Protein AF-A0A8S9PJT5-F1 (afdb_monomer)

Sequence (237 aa):
MASRRSYPRDSDRVRTRTGSINAEHIPTGDVSEALTEVLREETRLPRASAQEVKDLEGEKSAARVKSSSPTAAVVKPFHWQFSHSKDCPITEDPDSVAHLVRHFKPAGCPLPSLRNMTECEAYVKMAVAHAKAMEANNEFAATLEKHLQDVLRSDELYEIKKVVRELKLGLKMAQDRERANAAQLATAEKLGNQAALLEARLRVVSNERKSALEQVSVLEAKVECGNRNSHCRFPFK

Secondary structure (DSSP, 8-state):
-----------------------------SHHHHHHHHHHHTT-PPPPP---------------------------S-------SSSS-GGG-HHHHHHHHTTSPPTTPPPPPGGG-TTHHHHHHHHHHHHHHHHHHHHHHHHHHHHHHHHT-HHHHHHHHHHHHHHHHHHHHHHHHHHHHHHHHHHHHHHHHHHHHHHHHHHHHHHHHHHHHHHHHHHHHHHHHHHHHHTT-----

pLDDT: mean 72.52, std 24.64, range [27.81, 98.69]

Radius of gyration: 53.68 Å; Cα contacts (8 Å, |Δi|>4): 14; chains: 1; bounding box: 95×56×178 Å

Organism: Brassica cretica (NCBI:txid69181)

InterPro domains:
  IPR012436 Protein of unknown function DUF1633 [PF07794] (67-215)

Foldseek 3Di:
DDDDDDDDDDDDDDDDDDDDDDDDDPPPDDPVVVVVVVVVVVPDDDDDDDDDDDDDDDDDDDDPDPDDDDDDDDPDVDDDDQDDPDPDPQVPDVVSVVSVVVPDDDPPPDDPPLVPDPCSVVVVVVVVVVVVVVVVVVVVVVVVVVVVCVVPPVVVVVVVVVVVVVVVVVVVVVVVVVVVVVVVVVVVVVVVVVVVVVVVVVVVVVVVVVVVVVVVVVVVVVVVVVVVVVVPPDDDD

Mean predicted aligned error: 21.37 Å

Structure (mmCIF, N/CA/C/O backbone):
data_AF-A0A8S9PJT5-F1
#
_entry.id   AF-A0A8S9PJT5-F1
#
loop_
_atom_site.group_PDB
_atom_site.id
_atom_site.type_symbol
_atom_site.label_atom_id
_atom_site.label_alt_id
_atom_site.label_comp_id
_atom_site.label_asym_id
_atom_site.label_entity_id
_atom_site.label_seq_id
_atom_site.pdbx_PDB_ins_code
_atom_site.Cartn_x
_atom_site.Cartn_y
_atom_site.Cartn_z
_atom_site.occupancy
_atom_site.B_iso_or_equiv
_atom_site.auth_seq_id
_atom_site.auth_comp_id
_atom_site.auth_asym_id
_atom_site.auth_atom_id
_atom_site.pdbx_PDB_model_num
ATOM 1 N N . MET A 1 1 ? 59.996 -21.894 20.496 1.00 39.72 1 MET A N 1
ATOM 2 C CA . MET A 1 1 ? 60.083 -22.442 19.122 1.00 39.72 1 MET A CA 1
ATOM 3 C C . MET A 1 1 ? 58.694 -22.310 18.502 1.00 39.72 1 MET A C 1
ATOM 5 O O . MET A 1 1 ? 57.788 -22.969 18.972 1.00 39.72 1 MET A O 1
ATOM 9 N N . ALA A 1 2 ? 58.378 -21.204 17.827 1.00 35.88 2 ALA A N 1
ATOM 10 C CA . ALA A 1 2 ? 58.649 -20.885 16.416 1.00 35.88 2 ALA A CA 1
ATOM 11 C C . ALA A 1 2 ? 57.778 -21.688 15.428 1.00 35.88 2 ALA A C 1
ATOM 13 O O . ALA A 1 2 ? 58.048 -22.860 15.216 1.00 35.88 2 ALA A O 1
ATOM 14 N N . SER A 1 3 ? 56.784 -21.021 14.820 1.00 41.88 3 SER A N 1
ATOM 15 C CA . SER A 1 3 ? 56.361 -21.152 13.405 1.00 41.88 3 SER A CA 1
ATOM 16 C C . SER A 1 3 ? 55.168 -20.200 13.168 1.00 41.88 3 SER A C 1
ATOM 18 O O . SER A 1 3 ? 54.043 -20.510 13.534 1.00 41.88 3 SER A O 1
ATOM 20 N N . ARG A 1 4 ? 55.358 -18.898 12.907 1.00 46.78 4 ARG A N 1
ATOM 21 C CA . ARG A 1 4 ? 55.620 -18.238 11.607 1.00 46.78 4 ARG A CA 1
ATOM 22 C C . ARG A 1 4 ? 54.789 -18.770 10.428 1.00 46.78 4 ARG A C 1
ATOM 24 O O . ARG A 1 4 ? 55.186 -19.712 9.756 1.00 46.78 4 ARG A O 1
ATOM 31 N N . ARG A 1 5 ? 53.738 -18.022 10.073 1.00 44.59 5 ARG A N 1
ATOM 32 C CA . ARG A 1 5 ? 53.312 -17.845 8.677 1.00 44.59 5 ARG A CA 1
ATOM 33 C C . ARG A 1 5 ? 53.003 -16.367 8.411 1.00 44.59 5 ARG A C 1
ATOM 35 O O . ARG A 1 5 ? 51.956 -15.853 8.775 1.00 44.59 5 ARG A O 1
ATOM 42 N N . SER A 1 6 ? 53.995 -15.695 7.842 1.00 43.88 6 SER A N 1
ATOM 43 C CA . SER A 1 6 ? 53.918 -14.468 7.037 1.00 43.88 6 SER A CA 1
ATOM 44 C C . SER A 1 6 ? 53.411 -14.844 5.627 1.00 43.88 6 SER A C 1
ATOM 46 O O . SER A 1 6 ? 53.578 -15.997 5.233 1.00 43.88 6 SER A O 1
ATOM 48 N N . TYR A 1 7 ? 52.678 -14.021 4.867 1.00 38.09 7 TYR A N 1
ATOM 49 C CA . TYR A 1 7 ? 53.017 -12.770 4.144 1.00 38.09 7 TYR A CA 1
ATOM 50 C C . TYR A 1 7 ? 51.740 -12.283 3.384 1.00 38.09 7 TYR A C 1
ATOM 52 O O . TYR A 1 7 ? 50.798 -13.076 3.325 1.00 38.09 7 TYR A O 1
ATOM 60 N N . PRO A 1 8 ? 51.687 -11.127 2.670 1.00 44.38 8 PRO A N 1
ATOM 61 C CA . PRO A 1 8 ? 52.520 -9.911 2.695 1.00 44.38 8 PRO A CA 1
ATOM 62 C C . PRO A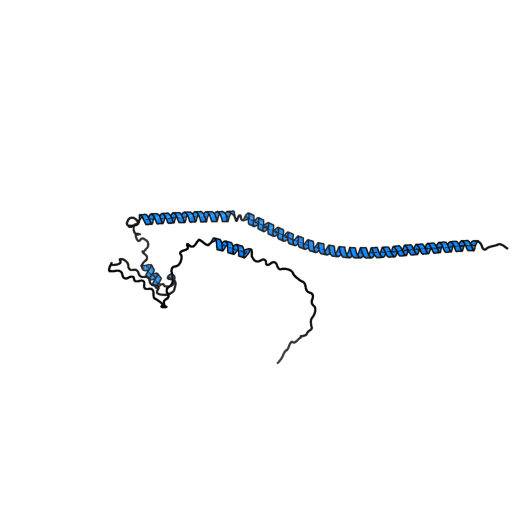 1 8 ? 51.714 -8.585 2.845 1.00 44.38 8 PRO A C 1
ATOM 64 O O . PRO A 1 8 ? 50.527 -8.503 2.539 1.00 44.38 8 PRO A O 1
ATOM 67 N N . ARG A 1 9 ? 52.412 -7.517 3.262 1.00 49.81 9 ARG A N 1
ATOM 68 C CA . ARG A 1 9 ? 52.082 -6.103 2.982 1.00 49.81 9 ARG A CA 1
ATOM 69 C C . ARG A 1 9 ? 52.775 -5.678 1.680 1.00 49.81 9 ARG A C 1
ATOM 71 O O . ARG A 1 9 ? 53.893 -6.131 1.461 1.00 49.81 9 ARG A O 1
ATOM 78 N N . ASP A 1 10 ? 52.148 -4.817 0.877 1.00 35.97 10 ASP A N 1
ATOM 79 C CA . ASP A 1 10 ? 52.457 -3.370 0.716 1.00 35.97 10 ASP A CA 1
ATOM 80 C C . ASP A 1 10 ? 51.847 -2.830 -0.598 1.00 35.97 10 ASP A C 1
ATOM 82 O O . ASP A 1 10 ? 51.908 -3.490 -1.628 1.00 35.97 10 ASP A O 1
ATOM 86 N N . SER A 1 11 ? 51.035 -1.769 -0.514 1.00 41.16 11 SER A N 1
ATOM 87 C CA . SER A 1 11 ? 51.338 -0.392 -0.973 1.00 41.16 11 SER A CA 1
ATOM 88 C C . SER A 1 11 ? 51.339 -0.216 -2.498 1.00 41.16 11 SER A C 1
ATOM 90 O O . SER A 1 11 ? 52.163 -0.787 -3.193 1.00 41.16 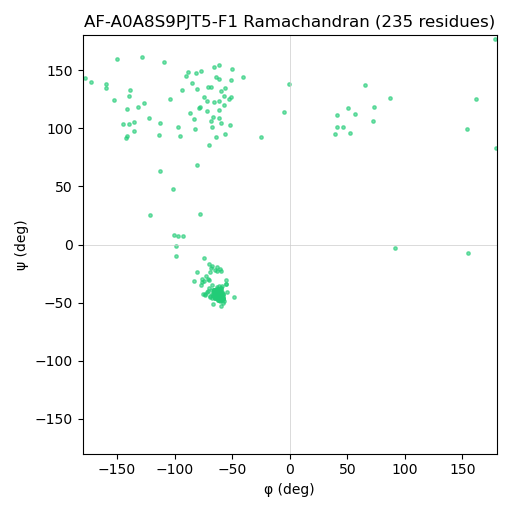11 SER A O 1
ATOM 92 N N . ASP A 1 12 ? 50.459 0.627 -3.055 1.00 34.09 12 ASP A N 1
ATOM 93 C CA . ASP A 1 12 ? 50.666 2.078 -3.058 1.00 34.09 12 ASP A CA 1
ATOM 94 C C . ASP A 1 12 ? 49.514 2.896 -3.692 1.00 34.09 12 ASP A C 1
ATOM 96 O O . ASP A 1 12 ? 48.896 2.522 -4.683 1.00 34.09 12 ASP A O 1
ATOM 100 N N . ARG A 1 13 ? 49.285 4.053 -3.060 1.00 40.09 13 ARG A N 1
ATOM 101 C CA . ARG A 1 13 ? 48.968 5.403 -3.577 1.00 40.09 13 ARG A CA 1
ATOM 102 C C . ARG A 1 13 ? 47.989 5.668 -4.752 1.00 40.09 13 ARG A C 1
ATOM 104 O O . ARG A 1 13 ? 48.346 5.603 -5.915 1.00 40.09 13 ARG A O 1
ATOM 111 N N . VAL A 1 14 ? 46.861 6.285 -4.360 1.00 35.53 14 VAL A N 1
ATOM 112 C CA . VAL A 1 14 ? 46.429 7.692 -4.627 1.00 35.53 14 VAL A CA 1
ATOM 113 C C . VAL A 1 14 ? 46.116 8.177 -6.067 1.00 35.53 14 VAL A C 1
ATOM 115 O O . VAL A 1 14 ? 46.942 8.103 -6.966 1.00 35.53 14 VAL A O 1
ATOM 118 N N . ARG A 1 15 ? 44.994 8.941 -6.128 1.00 37.56 15 ARG A N 1
ATOM 119 C CA . ARG A 1 15 ? 44.556 10.008 -7.080 1.00 37.56 15 ARG A CA 1
ATOM 120 C C . ARG A 1 15 ? 43.803 9.528 -8.334 1.00 37.56 15 ARG A C 1
ATOM 122 O O . ARG A 1 15 ? 44.316 8.723 -9.081 1.00 37.56 15 ARG A O 1
ATOM 129 N N . THR A 1 16 ? 42.601 10.006 -8.682 1.00 31.52 16 THR A N 1
ATOM 130 C CA . THR A 1 16 ? 42.012 11.368 -8.670 1.00 31.52 16 THR A CA 1
ATOM 131 C C . THR A 1 16 ? 40.468 11.268 -8.693 1.00 31.52 16 THR A C 1
ATOM 133 O O . THR A 1 16 ? 39.916 10.376 -9.316 1.00 31.52 16 THR A O 1
ATOM 136 N N . ARG A 1 17 ? 39.735 12.030 -7.868 1.00 46.31 17 ARG A N 1
ATOM 137 C CA . ARG A 1 17 ? 38.991 13.267 -8.213 1.00 46.31 17 ARG A CA 1
ATOM 138 C C . ARG A 1 17 ? 38.138 13.175 -9.491 1.00 46.31 17 ARG A C 1
ATOM 140 O O . ARG A 1 17 ? 38.645 13.437 -10.570 1.00 46.31 17 ARG A O 1
ATOM 147 N N . THR A 1 18 ? 36.827 12.984 -9.346 1.00 32.50 18 THR A N 1
ATOM 148 C CA . THR A 1 18 ? 35.801 13.612 -10.202 1.00 32.50 18 THR A CA 1
ATOM 149 C C . THR A 1 18 ? 34.520 13.735 -9.379 1.00 32.50 18 THR A C 1
ATOM 151 O O . THR A 1 18 ? 34.086 12.766 -8.764 1.00 32.50 18 THR A O 1
ATOM 154 N N . GLY A 1 19 ? 34.000 14.957 -9.270 1.00 43.62 19 GLY A N 1
ATOM 155 C CA . GLY A 1 19 ? 32.814 15.273 -8.483 1.00 43.62 19 GLY A CA 1
ATOM 156 C C . GLY A 1 19 ? 31.522 15.126 -9.285 1.00 43.62 19 GLY A C 1
ATOM 157 O O . GLY A 1 19 ? 31.494 15.405 -10.479 1.00 43.62 19 GLY A O 1
ATOM 158 N N . SER A 1 20 ? 30.458 14.756 -8.582 1.00 37.25 20 SER A N 1
ATOM 159 C CA . SER A 1 20 ? 29.053 14.962 -8.955 1.00 37.25 20 SER A CA 1
ATOM 160 C C . SER A 1 20 ? 28.330 15.310 -7.648 1.00 37.25 20 SER A C 1
ATOM 162 O O . SER A 1 20 ? 28.225 14.468 -6.763 1.00 37.25 20 SER A O 1
ATOM 164 N N . ILE A 1 21 ? 28.171 16.585 -7.297 1.00 37.94 21 ILE A N 1
ATOM 165 C CA . ILE A 1 21 ? 27.022 17.442 -7.627 1.00 37.94 21 ILE A CA 1
ATOM 166 C C . ILE A 1 21 ? 25.684 16.682 -7.545 1.00 37.94 21 ILE A C 1
ATOM 168 O O . ILE A 1 21 ? 25.273 16.025 -8.493 1.00 37.94 21 ILE A O 1
ATOM 172 N N . ASN A 1 22 ? 25.067 16.819 -6.369 1.00 38.78 22 ASN A N 1
ATOM 173 C CA . ASN A 1 22 ? 23.636 16.906 -6.068 1.00 38.78 22 ASN A CA 1
ATOM 174 C C . ASN A 1 22 ? 22.705 15.818 -6.631 1.00 38.78 22 ASN A C 1
ATOM 176 O O . ASN A 1 22 ? 22.136 15.961 -7.708 1.00 38.78 22 ASN A O 1
ATOM 180 N N . ALA A 1 23 ? 22.429 14.809 -5.805 1.00 35.44 23 ALA A N 1
ATOM 181 C CA . ALA A 1 23 ? 21.111 14.188 -5.762 1.00 35.44 23 ALA A CA 1
ATOM 182 C C . ALA A 1 23 ? 20.508 14.536 -4.398 1.00 35.44 23 ALA A C 1
ATOM 184 O O . ALA A 1 23 ? 20.949 14.037 -3.363 1.00 35.44 23 ALA A O 1
ATOM 185 N N . GLU A 1 24 ? 19.569 15.476 -4.401 1.00 38.84 24 GLU A N 1
ATOM 186 C CA . GLU A 1 24 ? 18.798 15.852 -3.224 1.00 38.84 24 GLU A CA 1
ATOM 187 C C . GLU A 1 24 ? 18.011 14.625 -2.753 1.00 38.84 24 GLU A C 1
ATOM 189 O O . GLU A 1 24 ? 17.088 14.150 -3.414 1.00 38.84 24 GLU A O 1
ATOM 194 N N . HIS A 1 25 ? 18.421 14.066 -1.618 1.00 38.69 25 HIS A N 1
ATOM 195 C CA . HIS A 1 25 ? 17.617 13.100 -0.893 1.00 38.69 25 HIS A CA 1
ATOM 196 C C . HIS A 1 25 ? 16.406 13.845 -0.333 1.00 38.69 25 HIS A C 1
ATOM 198 O O . HIS A 1 25 ? 16.546 14.604 0.622 1.00 38.69 25 HIS A O 1
ATOM 204 N N . ILE A 1 26 ? 15.227 13.632 -0.920 1.00 41.94 26 ILE A N 1
ATOM 205 C CA . ILE A 1 26 ? 13.959 14.036 -0.306 1.00 41.94 26 ILE A CA 1
ATOM 206 C C . ILE A 1 26 ? 13.850 13.262 1.017 1.00 41.94 26 ILE A C 1
ATOM 208 O O . ILE A 1 26 ? 13.776 12.026 0.981 1.00 41.94 26 ILE A O 1
ATOM 212 N N . PRO A 1 27 ? 13.856 13.932 2.183 1.00 44.97 27 PRO A N 1
ATOM 213 C CA . PRO A 1 27 ? 13.627 13.263 3.449 1.00 44.97 27 PRO A CA 1
ATOM 214 C C . PRO A 1 27 ? 12.183 12.773 3.434 1.00 44.97 27 PRO A C 1
ATOM 216 O O . PRO A 1 27 ? 11.235 13.550 3.456 1.00 44.97 27 PRO A O 1
ATOM 219 N N . THR A 1 28 ? 12.009 11.459 3.340 1.00 47.34 28 THR A N 1
ATOM 220 C CA . THR A 1 28 ? 10.714 10.814 3.559 1.00 47.34 28 THR A CA 1
ATOM 221 C C . THR A 1 28 ? 10.523 10.683 5.069 1.00 47.34 28 THR A C 1
ATOM 223 O O . THR A 1 28 ? 10.632 9.600 5.633 1.00 47.34 28 THR A O 1
ATOM 226 N N . GLY A 1 29 ? 10.340 11.815 5.736 1.00 53.88 29 GLY A N 1
ATOM 227 C CA . GLY A 1 29 ? 9.996 11.924 7.146 1.00 53.88 29 GLY A CA 1
ATOM 228 C C . GLY A 1 29 ? 9.020 13.080 7.252 1.00 53.88 29 GLY A C 1
ATOM 229 O O . GLY A 1 29 ? 9.361 14.154 6.783 1.00 53.88 29 GLY A O 1
ATOM 230 N N . ASP A 1 30 ? 7.791 12.781 7.684 1.00 52.28 30 ASP A N 1
ATOM 231 C CA . ASP A 1 30 ? 6.847 13.712 8.346 1.00 52.28 30 ASP A CA 1
ATOM 232 C C . ASP A 1 30 ? 5.377 13.319 8.174 1.00 52.28 30 ASP A C 1
ATOM 234 O O . ASP A 1 30 ? 4.510 13.875 8.838 1.00 52.28 30 ASP A O 1
ATOM 238 N N . VAL A 1 31 ? 5.039 12.309 7.366 1.00 49.59 31 VAL A N 1
ATOM 239 C CA . VAL A 1 31 ? 3.626 11.884 7.283 1.00 49.59 31 VAL A CA 1
ATOM 240 C C . VAL A 1 31 ? 3.223 11.052 8.508 1.00 49.59 31 VAL A C 1
ATOM 242 O O . VAL A 1 31 ? 2.103 11.162 8.998 1.00 49.59 31 VAL A O 1
ATOM 245 N N . SER A 1 32 ? 4.138 10.245 9.053 1.00 57.62 32 SER A N 1
ATOM 246 C CA . SER A 1 32 ? 3.866 9.436 10.248 1.00 57.62 32 SER A CA 1
ATOM 247 C C . SER A 1 32 ? 3.882 10.246 11.542 1.00 57.62 32 SER A C 1
ATOM 249 O O . SER A 1 32 ? 3.150 9.916 12.472 1.00 57.62 32 SER A O 1
ATOM 251 N N . GLU A 1 33 ? 4.704 11.295 11.618 1.00 53.28 33 GLU A N 1
ATOM 252 C CA . GLU A 1 33 ? 4.791 12.150 12.805 1.00 53.28 33 GLU A CA 1
ATOM 253 C C . GLU A 1 33 ? 3.561 13.056 12.909 1.00 53.28 33 GLU A C 1
ATOM 255 O O . GLU A 1 33 ? 2.911 13.062 13.953 1.00 53.28 33 GLU A O 1
ATOM 260 N N . ALA A 1 34 ? 3.127 13.650 11.790 1.00 52.00 34 ALA A N 1
ATOM 261 C CA . ALA A 1 34 ? 1.902 14.447 11.726 1.00 52.00 34 ALA A CA 1
ATOM 262 C C . ALA A 1 34 ? 0.646 13.652 12.131 1.00 52.00 34 ALA A C 1
ATOM 264 O O . ALA A 1 34 ? -0.196 14.149 12.875 1.00 52.00 34 ALA A O 1
ATOM 265 N N . LEU A 1 35 ? 0.523 12.386 11.711 1.00 49.22 35 LEU A N 1
ATOM 266 C CA . LEU A 1 35 ? -0.605 11.533 12.116 1.00 49.22 35 LEU A CA 1
ATOM 267 C C . LEU A 1 35 ? -0.547 11.137 13.600 1.00 49.22 35 LEU A C 1
ATOM 269 O O . LEU A 1 35 ? -1.584 10.965 14.239 1.00 49.22 35 LEU A O 1
ATOM 273 N N . THR A 1 36 ? 0.657 11.021 14.161 1.00 61.75 36 THR A N 1
ATOM 274 C CA . THR A 1 36 ? 0.854 10.703 15.583 1.00 61.75 36 THR A CA 1
ATOM 275 C C . THR A 1 36 ? 0.577 11.919 16.474 1.00 61.75 36 THR A C 1
ATOM 277 O O . THR A 1 36 ? 0.143 11.767 17.617 1.00 61.75 36 THR A O 1
ATOM 280 N N . GLU A 1 37 ? 0.800 13.125 15.957 1.00 57.50 37 GLU A N 1
ATOM 281 C CA . GLU A 1 37 ? 0.509 14.383 16.643 1.00 57.50 37 GLU A CA 1
ATOM 282 C C . GLU A 1 37 ? -0.997 14.691 16.648 1.00 57.50 37 GLU A C 1
ATOM 284 O O . GLU A 1 37 ? -1.552 14.991 17.704 1.00 57.50 37 GLU A O 1
ATOM 289 N N . VAL A 1 38 ? -1.698 14.472 15.526 1.00 54.09 38 VAL A N 1
ATOM 290 C CA . VAL A 1 38 ? -3.161 14.661 15.422 1.00 54.09 38 VAL A CA 1
ATOM 291 C C . VAL A 1 38 ? -3.930 13.768 16.406 1.00 54.09 38 VAL A C 1
ATOM 293 O O . VAL A 1 38 ? -4.827 14.246 17.098 1.00 54.09 38 VAL A O 1
ATOM 296 N N . LEU A 1 39 ? -3.534 12.499 16.553 1.00 50.59 39 LEU A N 1
ATOM 297 C CA . LEU A 1 39 ? -4.175 11.562 17.491 1.00 50.59 39 LEU A CA 1
ATOM 298 C C . LEU A 1 39 ? -3.913 11.901 18.971 1.00 50.59 39 LEU A C 1
ATOM 300 O O . LEU A 1 39 ? -4.687 11.517 19.852 1.00 50.59 39 LEU A O 1
ATOM 304 N N . ARG A 1 40 ? -2.824 12.621 19.267 1.00 56.03 40 ARG A N 1
ATOM 305 C CA . ARG A 1 40 ? -2.484 13.065 20.628 1.00 56.03 40 ARG A CA 1
ATOM 306 C C . ARG A 1 40 ? -3.222 14.350 21.008 1.00 56.03 40 ARG A C 1
ATOM 308 O O . ARG A 1 40 ? -3.547 14.538 22.180 1.00 56.03 40 ARG A O 1
ATOM 315 N N . GLU A 1 41 ? -3.497 15.210 20.033 1.00 44.62 41 GLU A N 1
ATOM 316 C CA . GLU A 1 41 ? -4.215 16.467 20.252 1.00 44.62 41 GLU A CA 1
ATOM 317 C C . GLU A 1 41 ? -5.721 16.226 20.480 1.00 44.62 41 GLU A C 1
ATOM 319 O O . GLU A 1 41 ? -6.339 16.896 21.307 1.00 44.62 41 GLU A O 1
ATOM 324 N N . GLU A 1 42 ? -6.294 15.188 19.859 1.00 41.81 42 GLU A N 1
ATOM 325 C CA . GLU A 1 42 ? -7.713 14.811 19.990 1.00 41.81 42 GLU A CA 1
ATOM 326 C C . GLU A 1 42 ? -8.085 14.242 21.380 1.00 41.81 42 GLU A C 1
ATOM 328 O O . GLU A 1 42 ? -9.252 14.228 21.768 1.00 41.81 42 GLU A O 1
ATOM 333 N N . THR A 1 43 ? -7.102 13.829 22.192 1.00 42.31 43 THR A N 1
ATOM 334 C CA . THR A 1 43 ? -7.323 13.282 23.549 1.00 42.31 43 THR A CA 1
ATOM 335 C C . THR A 1 43 ? -7.258 14.323 24.677 1.00 42.31 43 THR A C 1
ATOM 337 O O . THR A 1 43 ? -7.330 13.969 25.858 1.00 42.31 43 THR A O 1
ATOM 340 N N . ARG A 1 44 ? -7.164 15.622 24.366 1.00 40.06 44 ARG A N 1
ATOM 341 C CA . ARG A 1 44 ? -7.115 16.689 25.379 1.00 40.06 44 ARG A CA 1
ATOM 342 C C . ARG A 1 44 ? -8.495 17.291 25.659 1.00 40.06 44 ARG A C 1
ATOM 344 O O . ARG A 1 44 ? -8.919 18.252 25.029 1.00 40.06 44 ARG A O 1
ATOM 351 N N . LEU A 1 45 ? -9.172 16.760 26.680 1.00 36.78 45 LEU A N 1
ATOM 352 C CA . LEU A 1 45 ? -10.332 17.410 27.310 1.00 36.78 45 LEU A CA 1
ATOM 353 C C . LEU A 1 45 ? -9.940 18.774 27.930 1.00 36.78 45 LEU A C 1
ATOM 355 O O . LEU A 1 45 ? -8.855 18.888 28.513 1.00 36.78 45 LEU A O 1
ATOM 359 N N . PRO A 1 46 ? -10.805 19.808 27.864 1.00 38.03 46 PRO A N 1
ATOM 360 C CA . PRO A 1 46 ? -10.465 21.154 28.310 1.00 38.03 46 PRO A CA 1
ATOM 361 C C . PRO A 1 46 ? -10.382 21.242 29.839 1.00 38.03 46 PRO A C 1
ATOM 363 O O . PRO A 1 46 ? -11.336 20.964 30.567 1.00 38.03 46 PRO A O 1
ATOM 366 N N . ARG A 1 47 ? -9.219 21.679 30.326 1.00 33.62 47 ARG A N 1
ATOM 367 C CA . ARG A 1 47 ? -8.973 22.007 31.732 1.00 33.62 47 ARG A CA 1
ATOM 368 C C . ARG A 1 47 ? -9.549 23.392 32.022 1.00 33.62 47 ARG A C 1
ATOM 370 O O . ARG A 1 47 ? -9.108 24.378 31.438 1.00 33.62 47 ARG A O 1
ATOM 377 N N . ALA A 1 48 ? -10.524 23.457 32.926 1.00 28.56 48 ALA A N 1
ATOM 378 C CA . ALA A 1 48 ? -11.036 24.713 33.458 1.00 28.56 48 ALA A CA 1
ATOM 379 C C . ALA A 1 48 ? -9.896 25.526 34.097 1.00 28.56 48 ALA A C 1
ATOM 381 O O . ALA A 1 48 ? -9.135 25.018 34.923 1.00 28.56 48 ALA A O 1
ATOM 382 N N . SER A 1 49 ? -9.792 26.783 33.671 1.00 33.84 49 SER A N 1
ATOM 383 C CA . SER A 1 49 ? -8.892 27.801 34.203 1.00 33.84 49 SER A CA 1
ATOM 384 C C . SER A 1 49 ? -9.408 28.299 35.555 1.00 33.84 49 SER A C 1
ATOM 386 O O . SER A 1 49 ? -10.557 28.726 35.659 1.00 33.84 49 SER A O 1
ATOM 388 N N . ALA A 1 50 ? -8.558 28.264 36.580 1.00 29.30 50 ALA A N 1
ATOM 389 C CA . ALA A 1 50 ? -8.719 29.050 37.795 1.00 29.30 50 ALA A CA 1
ATOM 390 C C . ALA A 1 50 ? -7.372 29.714 38.091 1.00 29.30 50 ALA A C 1
ATOM 392 O O . ALA A 1 50 ? -6.351 29.043 38.237 1.00 29.30 50 ALA A O 1
ATOM 393 N N . GLN A 1 51 ? -7.395 31.042 38.083 1.00 30.22 51 GLN A N 1
ATOM 394 C CA . GLN A 1 51 ? -6.238 31.915 38.186 1.00 30.22 51 GLN A CA 1
ATOM 395 C C . GLN A 1 51 ? -5.779 32.092 39.641 1.00 30.22 51 GLN A C 1
ATOM 397 O O . GLN A 1 51 ? -6.579 32.068 40.575 1.00 30.22 51 GLN A O 1
ATOM 402 N N . GLU A 1 52 ? -4.465 32.264 39.765 1.00 29.23 52 GLU A N 1
ATOM 403 C CA . GLU A 1 52 ? -3.617 32.454 40.944 1.00 29.23 52 GLU A CA 1
ATOM 404 C C . GLU A 1 52 ? -4.147 33.359 42.064 1.00 29.23 52 GLU A C 1
ATOM 406 O O . GLU A 1 52 ? -4.619 34.466 41.807 1.00 29.23 52 GLU A O 1
ATOM 411 N N . VAL A 1 53 ? -3.825 32.980 43.311 1.00 27.81 53 VAL A N 1
ATOM 412 C CA . VAL A 1 53 ? -3.340 33.923 44.335 1.00 27.81 53 VAL A CA 1
ATOM 413 C C . VAL A 1 53 ? -2.209 33.275 45.158 1.00 27.81 53 VAL A C 1
ATOM 415 O O . VAL A 1 53 ? -2.461 32.439 46.016 1.00 27.81 53 VAL A O 1
ATOM 418 N N . LYS A 1 54 ? -0.982 33.714 44.845 1.00 33.41 54 LYS A N 1
ATOM 419 C CA . LYS A 1 54 ? 0.173 34.079 45.698 1.00 33.41 54 LYS A CA 1
ATOM 420 C C . LYS A 1 54 ? 0.691 33.139 46.806 1.00 33.41 54 LYS A C 1
A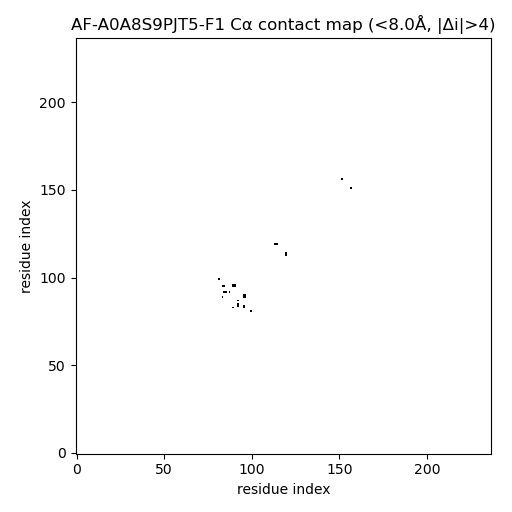TOM 422 O O . LYS A 1 54 ? 0.044 32.918 47.822 1.00 33.41 54 LYS A O 1
ATOM 427 N N . ASP A 1 55 ? 1.948 32.746 46.579 1.00 35.97 55 ASP A N 1
ATOM 428 C CA . ASP A 1 55 ? 3.091 32.441 47.457 1.00 35.97 55 ASP A CA 1
ATOM 429 C C . ASP A 1 55 ? 2.932 32.579 48.977 1.00 35.97 55 ASP A C 1
ATOM 431 O O . ASP A 1 55 ? 2.472 33.611 49.458 1.00 35.97 55 ASP A O 1
ATOM 435 N N . LEU A 1 56 ? 3.491 31.608 49.716 1.00 38.66 56 LEU A N 1
ATOM 436 C CA . LEU A 1 56 ? 4.456 31.854 50.798 1.00 38.66 56 LEU A CA 1
ATOM 437 C C . LEU A 1 56 ? 5.283 30.585 51.113 1.00 38.66 56 LEU A C 1
ATOM 439 O O . LEU A 1 56 ? 4.796 29.458 51.127 1.00 38.66 56 LEU A O 1
ATOM 443 N N . GLU A 1 57 ? 6.565 30.848 51.320 1.00 31.67 57 GLU A N 1
ATOM 444 C CA . GLU A 1 57 ? 7.736 30.010 51.582 1.00 31.67 57 GLU A CA 1
ATOM 445 C C . GLU A 1 57 ? 7.693 29.266 52.942 1.00 31.67 57 GLU A C 1
ATOM 447 O O . GLU A 1 57 ? 7.104 29.775 53.894 1.00 31.67 57 GLU A O 1
ATOM 452 N N . GLY A 1 58 ? 8.361 28.101 53.075 1.00 29.80 58 GLY A N 1
ATOM 453 C CA . GLY A 1 58 ? 8.684 27.531 54.400 1.00 29.80 58 GLY A CA 1
ATOM 454 C C . GLY A 1 58 ? 8.879 26.006 54.510 1.00 29.80 58 GLY A C 1
ATOM 455 O O . GLY A 1 58 ? 7.925 25.256 54.652 1.00 29.80 58 GLY A O 1
ATOM 456 N N . GLU A 1 59 ? 10.147 25.583 54.519 1.00 31.91 59 GLU A N 1
ATOM 457 C CA . GLU A 1 59 ? 10.745 24.485 55.311 1.00 31.91 59 GLU A CA 1
ATOM 458 C C . GLU A 1 59 ? 10.226 23.019 55.278 1.00 31.91 59 GLU A C 1
ATOM 460 O O . GLU A 1 59 ? 9.233 22.604 55.866 1.00 31.91 59 GLU A O 1
ATOM 465 N N . LYS A 1 60 ? 11.102 22.183 54.704 1.00 41.25 60 LYS A N 1
ATOM 466 C CA . LYS A 1 60 ? 11.560 20.839 55.115 1.00 41.25 60 LYS A CA 1
ATOM 467 C C . LYS A 1 60 ? 11.062 20.301 56.480 1.00 41.25 60 LYS A C 1
ATOM 469 O O . LYS A 1 60 ? 11.570 20.689 57.523 1.00 41.25 60 LYS A O 1
ATOM 474 N N . SER A 1 61 ? 10.256 19.235 56.4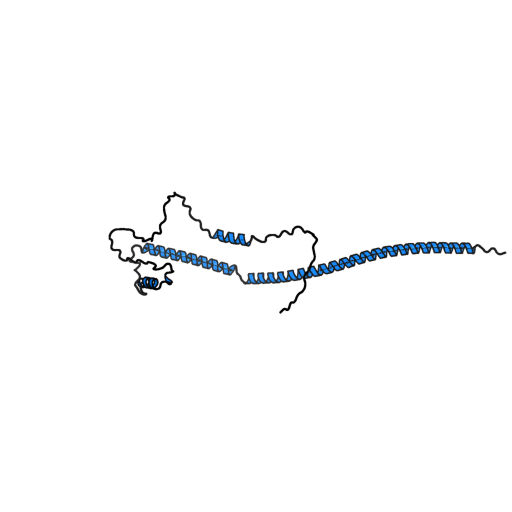68 1.00 34.66 61 SER A N 1
ATOM 475 C CA . SER A 1 61 ? 10.471 18.035 57.308 1.00 34.66 61 SER A CA 1
ATOM 476 C C . SER A 1 61 ? 9.499 16.903 56.945 1.00 34.66 61 SER A C 1
ATOM 478 O O . SER A 1 61 ? 8.330 17.123 56.645 1.00 34.66 61 SER A O 1
ATOM 480 N N . ALA A 1 62 ? 10.010 15.669 56.945 1.00 44.94 62 ALA A N 1
ATOM 481 C CA . ALA A 1 62 ? 9.250 14.448 56.708 1.00 44.94 62 ALA A CA 1
ATOM 482 C C . ALA A 1 62 ? 8.213 14.238 57.825 1.00 44.94 62 ALA A C 1
ATOM 484 O O . ALA A 1 62 ? 8.498 13.649 58.868 1.00 44.94 62 ALA A O 1
ATOM 485 N N . ALA A 1 63 ? 6.998 14.735 57.609 1.00 29.67 63 ALA A N 1
ATOM 486 C CA . ALA A 1 63 ? 5.877 14.509 58.499 1.00 29.67 63 ALA A CA 1
ATOM 487 C C . ALA A 1 63 ? 5.231 13.158 58.168 1.00 29.67 63 ALA A C 1
ATOM 489 O O . ALA A 1 63 ? 4.542 12.996 57.162 1.00 29.67 63 ALA A O 1
ATOM 490 N N . ARG A 1 64 ? 5.425 12.177 59.056 1.00 47.62 64 ARG A N 1
ATOM 491 C CA . ARG A 1 64 ? 4.528 11.026 59.196 1.00 47.62 64 ARG A CA 1
ATOM 492 C C . ARG A 1 64 ? 3.108 11.572 59.362 1.00 47.62 64 ARG A C 1
ATOM 494 O O . ARG A 1 64 ? 2.762 12.046 60.443 1.00 47.62 64 ARG A O 1
ATOM 501 N N . VAL A 1 65 ? 2.299 11.517 58.305 1.00 30.38 65 VAL A N 1
ATOM 502 C CA . VAL A 1 65 ? 0.908 11.988 58.319 1.00 30.38 65 VAL A CA 1
ATOM 503 C C . VAL A 1 65 ? 0.079 11.036 59.181 1.00 30.38 65 VAL A C 1
ATOM 505 O O . VAL A 1 65 ? -0.524 10.078 58.707 1.00 30.38 65 VAL A O 1
ATOM 508 N N . LYS A 1 66 ? 0.061 11.282 60.492 1.00 38.06 66 LYS A N 1
ATOM 509 C CA . LYS A 1 66 ? -1.038 10.848 61.351 1.00 38.06 66 LYS A CA 1
ATOM 510 C C . LYS A 1 66 ? -2.139 11.889 61.202 1.00 38.06 66 LYS A 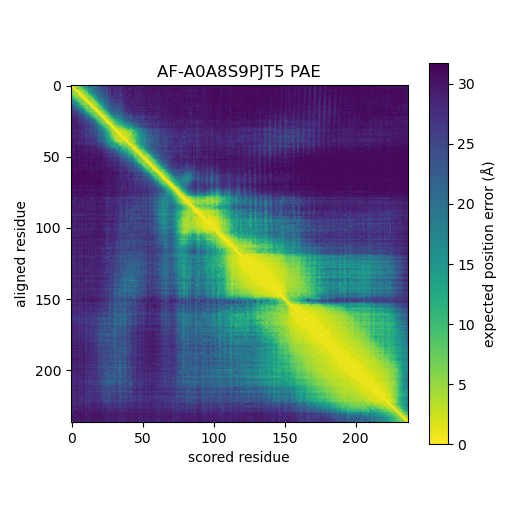C 1
ATOM 512 O O . LYS A 1 66 ? -2.080 12.954 61.806 1.00 38.06 66 LYS A O 1
ATOM 517 N N . SER A 1 67 ? -3.131 11.580 60.375 1.00 37.00 67 SER A N 1
ATOM 518 C CA . SER A 1 67 ? -4.391 12.318 60.366 1.00 37.00 67 SER A CA 1
ATOM 519 C C . SER A 1 67 ? -5.125 12.045 61.682 1.00 37.00 67 SER A C 1
ATOM 521 O O . SER A 1 67 ? -5.714 10.982 61.871 1.00 37.00 67 SER A O 1
ATOM 523 N N . SER A 1 68 ? -5.053 12.986 62.620 1.00 39.69 68 SER A N 1
ATOM 524 C CA . SER A 1 68 ? -5.938 13.032 63.783 1.00 39.69 68 SER A CA 1
ATOM 525 C C . SER A 1 68 ? -6.422 14.464 63.975 1.00 39.69 68 SER A C 1
ATOM 527 O O . SER A 1 68 ? -5.668 15.326 64.420 1.00 39.69 68 SER A O 1
ATOM 529 N N . SER A 1 69 ? -7.680 14.713 63.618 1.00 35.44 69 SER A N 1
ATOM 530 C CA . SER A 1 69 ? -8.395 15.936 63.984 1.00 35.44 69 SER A CA 1
ATOM 531 C C . SER A 1 69 ? -8.907 15.804 65.429 1.00 35.44 69 SER A C 1
ATOM 533 O O . SER A 1 69 ? -9.455 14.746 65.758 1.00 35.44 69 SER A O 1
ATOM 535 N N . PRO A 1 70 ? -8.737 16.809 66.311 1.00 43.94 70 PRO A N 1
ATOM 536 C CA . PRO A 1 70 ? -9.309 16.774 67.645 1.00 43.94 70 PRO A CA 1
ATOM 537 C C . PRO A 1 70 ? -10.739 17.317 67.577 1.00 43.94 70 PRO A C 1
ATOM 539 O O . PRO A 1 70 ? -10.968 18.496 67.317 1.00 43.94 70 PRO A O 1
ATOM 542 N N . THR A 1 71 ? -11.732 16.466 67.813 1.00 35.69 71 THR A N 1
ATOM 543 C CA . THR A 1 71 ? -13.101 16.926 68.074 1.00 35.69 71 THR A CA 1
ATOM 544 C C . THR A 1 71 ? -13.691 16.087 69.194 1.00 35.69 71 THR A C 1
ATOM 546 O O . THR A 1 71 ? -13.510 14.872 69.240 1.00 35.69 71 THR A O 1
ATOM 549 N N . ALA A 1 72 ? -14.300 16.795 70.140 1.00 39.38 72 ALA A N 1
ATOM 550 C CA . ALA A 1 72 ? -14.729 16.333 71.446 1.00 39.38 72 ALA A CA 1
ATOM 551 C C . ALA A 1 72 ? -15.558 15.036 71.435 1.00 39.38 72 ALA A C 1
ATOM 553 O O . ALA A 1 72 ? -16.274 14.729 70.486 1.00 39.38 72 ALA A O 1
ATOM 554 N N . ALA A 1 73 ? -15.436 14.316 72.551 1.00 50.19 73 ALA A N 1
ATOM 555 C CA . ALA A 1 73 ? -16.125 13.096 72.954 1.00 50.19 73 ALA A CA 1
ATOM 556 C C . ALA A 1 73 ? -17.514 12.861 72.317 1.00 50.19 73 ALA A C 1
ATOM 558 O O . ALA A 1 73 ? -18.547 13.230 72.866 1.00 50.19 73 ALA A O 1
ATOM 559 N N . VAL A 1 74 ? -17.524 12.131 71.203 1.00 46.56 74 VAL A N 1
ATOM 560 C CA . VAL A 1 74 ? -18.631 11.274 70.772 1.00 46.56 74 VAL A CA 1
ATOM 561 C C . VAL A 1 74 ? -18.007 9.905 70.536 1.00 46.56 74 VAL A C 1
ATOM 563 O O . VAL A 1 74 ? -17.052 9.783 69.768 1.00 46.56 74 VAL A O 1
ATOM 566 N N . VAL A 1 75 ? -18.491 8.880 71.240 1.00 50.38 75 VAL A N 1
ATOM 567 C CA . VAL A 1 75 ? -18.031 7.496 71.064 1.00 50.38 75 VAL A CA 1
ATOM 568 C C . VAL A 1 75 ? -18.292 7.098 69.611 1.00 50.38 75 VAL A C 1
ATOM 570 O O . VAL A 1 75 ? -19.431 6.897 69.197 1.00 50.38 75 VAL A O 1
ATOM 573 N N . LYS A 1 76 ? -17.222 7.059 68.816 1.00 54.56 76 LYS A N 1
ATOM 574 C CA . LYS A 1 76 ? -17.251 6.766 67.382 1.00 54.56 76 LYS A CA 1
ATOM 575 C C . LYS A 1 76 ? -17.555 5.266 67.219 1.00 54.56 76 LYS A C 1
ATOM 577 O O . LYS A 1 76 ? -16.725 4.468 67.652 1.00 54.56 76 LYS A O 1
ATOM 582 N N . PRO A 1 77 ? -18.699 4.849 66.635 1.00 54.12 77 PRO A N 1
ATOM 583 C CA . PRO A 1 77 ? -19.162 3.461 66.761 1.00 54.12 77 PRO A CA 1
ATOM 584 C C . PRO A 1 77 ? -18.245 2.421 66.109 1.00 54.12 77 PRO A C 1
ATOM 586 O O . PRO A 1 77 ? -18.265 1.260 66.500 1.00 54.12 77 PRO A O 1
ATOM 589 N N . PHE A 1 78 ? -17.405 2.828 65.153 1.00 57.50 78 PHE A N 1
ATOM 590 C CA . PHE A 1 78 ? -16.434 1.953 64.504 1.00 57.50 78 PHE A CA 1
ATOM 591 C C . PHE A 1 78 ? -15.172 2.759 64.196 1.00 57.50 78 PHE A C 1
ATOM 593 O O . PHE A 1 78 ? -15.150 3.570 63.271 1.00 57.50 78 PHE A O 1
ATOM 600 N N . HIS A 1 79 ? -14.124 2.568 64.995 1.00 64.44 79 HIS A N 1
ATOM 601 C CA . HIS A 1 79 ? -12.789 3.050 64.659 1.00 64.44 79 HIS A CA 1
ATOM 602 C C . HIS A 1 79 ? -12.027 1.874 64.040 1.00 64.44 79 HIS A C 1
ATOM 604 O O . HIS A 1 79 ? -11.600 0.949 64.720 1.00 64.44 79 HIS A O 1
ATOM 610 N N . TRP A 1 80 ? -11.934 1.868 62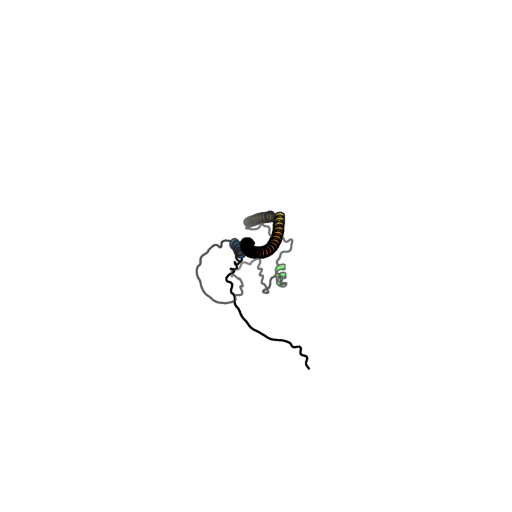.715 1.00 68.56 80 TRP A N 1
ATOM 611 C CA . TRP A 1 80 ? -11.033 0.988 61.979 1.00 68.56 80 TRP A CA 1
ATOM 612 C C . TRP A 1 80 ? -9.860 1.840 61.516 1.00 68.56 80 TRP A C 1
ATOM 614 O O . TRP A 1 80 ? -10.058 2.877 60.881 1.00 68.56 80 TRP A O 1
ATOM 624 N N . GLN A 1 81 ? -8.647 1.417 61.856 1.00 70.00 81 GLN A N 1
ATOM 625 C CA . GLN A 1 81 ? -7.427 2.042 61.376 1.00 70.00 81 GLN A CA 1
ATOM 626 C C . GLN A 1 81 ? -6.607 0.980 60.655 1.00 70.00 81 GLN A C 1
ATOM 628 O O . GLN A 1 81 ? -6.061 0.071 61.276 1.00 70.00 81 GLN A O 1
ATOM 633 N N . PHE A 1 82 ? -6.532 1.105 59.333 1.00 72.94 82 PHE A N 1
ATOM 634 C CA . PHE A 1 82 ? -5.572 0.358 58.538 1.00 72.94 82 PHE A CA 1
ATOM 635 C C . PHE A 1 82 ? -4.244 1.105 58.528 1.00 72.94 82 PHE A C 1
ATOM 637 O O . PHE A 1 82 ? -4.206 2.332 58.424 1.00 72.94 82 PHE A O 1
ATOM 644 N N . SER A 1 83 ? -3.138 0.389 58.635 1.00 70.50 83 SER A N 1
ATOM 645 C CA . SER A 1 83 ? -1.813 0.954 58.415 1.00 70.50 83 SER A CA 1
ATOM 646 C C . SER A 1 83 ? -1.001 -0.073 57.657 1.00 70.50 83 SER A C 1
ATOM 648 O O . SER A 1 83 ? -0.941 -1.227 58.070 1.00 70.50 83 SER A O 1
ATOM 650 N N . HIS A 1 84 ? -0.404 0.349 56.547 1.00 68.31 84 HIS A N 1
ATOM 651 C CA . HIS A 1 84 ? 0.521 -0.494 55.808 1.00 68.31 84 HIS A CA 1
ATOM 652 C C . HIS A 1 84 ? 1.752 -0.732 56.686 1.00 68.31 84 HIS A C 1
ATOM 654 O O . HIS A 1 84 ? 2.391 0.224 57.131 1.00 68.31 84 HIS A O 1
ATOM 660 N N . SER A 1 85 ? 2.071 -1.996 56.970 1.00 68.25 85 SER A N 1
ATOM 661 C CA . SER A 1 85 ? 3.278 -2.365 57.722 1.00 68.25 85 SER A CA 1
ATOM 662 C C . SER A 1 85 ? 4.562 -2.100 56.932 1.00 68.25 85 SER A C 1
ATOM 664 O O . SER A 1 85 ? 5.635 -2.043 57.532 1.00 68.25 85 SER A O 1
ATOM 666 N N . LYS A 1 86 ? 4.464 -1.992 55.597 1.00 71.62 86 LYS A N 1
ATOM 667 C CA . LYS A 1 86 ? 5.579 -1.929 54.637 1.00 71.62 86 LYS A CA 1
ATOM 668 C C . LYS A 1 86 ? 5.201 -1.111 53.393 1.00 71.62 86 LYS A C 1
ATOM 670 O O . LYS A 1 86 ? 4.022 -1.008 53.069 1.00 71.62 86 LYS A O 1
ATOM 675 N N . ASP A 1 87 ? 6.204 -0.626 52.658 1.00 78.50 87 ASP A N 1
ATOM 676 C CA . ASP A 1 87 ? 6.056 0.119 51.389 1.00 78.50 87 ASP A CA 1
ATOM 677 C C . ASP A 1 87 ? 5.752 -0.778 50.163 1.00 78.50 87 ASP A C 1
ATOM 679 O O . ASP A 1 87 ? 6.083 -0.434 49.030 1.00 78.50 87 ASP A O 1
ATOM 683 N N . CYS A 1 88 ? 5.145 -1.950 50.366 1.00 73.50 88 CYS A N 1
ATOM 684 C CA . CYS A 1 88 ? 4.802 -2.894 49.300 1.00 73.50 88 CYS A CA 1
ATOM 685 C C . CYS A 1 88 ? 3.279 -2.962 49.071 1.00 73.50 88 CYS A C 1
ATOM 687 O O . CYS A 1 88 ? 2.500 -2.614 49.968 1.00 73.50 88 CYS A O 1
ATOM 689 N N . PRO A 1 89 ? 2.822 -3.393 47.877 1.00 80.38 89 PRO A N 1
ATOM 690 C CA . PRO A 1 89 ? 1.405 -3.606 47.603 1.00 80.38 89 PRO A CA 1
ATOM 691 C C . PRO A 1 89 ? 0.743 -4.483 48.672 1.00 80.38 89 PRO A C 1
ATOM 693 O O . PRO A 1 89 ? 1.323 -5.462 49.138 1.00 80.38 89 PRO A O 1
ATOM 696 N N . ILE A 1 90 ? -0.502 -4.161 49.039 1.00 79.75 90 ILE A N 1
ATOM 697 C CA . ILE A 1 90 ? -1.233 -4.850 50.118 1.00 79.75 90 ILE A CA 1
ATOM 698 C C . ILE A 1 90 ? -1.326 -6.367 49.911 1.00 79.75 90 ILE A C 1
ATOM 700 O O . ILE A 1 90 ? -1.344 -7.111 50.879 1.00 79.75 90 ILE A O 1
ATOM 704 N N . THR A 1 91 ? -1.349 -6.822 48.658 1.00 81.94 91 THR A N 1
ATOM 705 C CA . THR A 1 91 ? -1.407 -8.236 48.264 1.00 81.94 91 THR A CA 1
ATOM 706 C C . THR A 1 91 ? -0.141 -9.023 48.602 1.00 81.94 91 THR A C 1
ATOM 708 O O . THR A 1 91 ? -0.187 -10.248 48.631 1.00 81.94 91 THR A O 1
ATOM 711 N N . GLU A 1 92 ? 0.978 -8.341 48.847 1.00 86.31 92 GLU A N 1
ATOM 712 C CA . GLU A 1 92 ? 2.288 -8.938 49.135 1.00 86.31 92 GLU A CA 1
ATOM 713 C C . GLU A 1 92 ? 2.609 -8.977 50.636 1.00 86.31 92 GLU A C 1
ATOM 715 O O . GLU A 1 92 ? 3.655 -9.488 51.032 1.00 86.31 92 GLU A O 1
ATOM 720 N N . ASP A 1 93 ? 1.713 -8.457 51.481 1.00 86.50 93 ASP A N 1
ATOM 721 C CA . ASP A 1 93 ? 1.834 -8.501 52.936 1.00 86.50 93 ASP A CA 1
ATOM 722 C C . ASP A 1 93 ? 0.731 -9.392 53.537 1.00 86.50 93 ASP A C 1
ATOM 724 O O . ASP A 1 93 ? -0.384 -8.917 53.783 1.00 86.50 93 ASP A O 1
ATOM 728 N N . PRO A 1 94 ? 1.012 -10.690 53.775 1.00 85.69 94 PRO A N 1
ATOM 729 C CA . PRO A 1 94 ? 0.025 -11.655 54.256 1.00 85.69 94 PRO A CA 1
ATOM 730 C C . PRO A 1 94 ? -0.669 -11.228 55.551 1.00 85.69 94 PRO A C 1
ATOM 732 O O . PRO A 1 94 ? -1.860 -11.493 55.719 1.00 85.69 94 PRO A O 1
ATOM 735 N N . ASP A 1 95 ? 0.041 -10.529 56.439 1.00 83.44 95 ASP A N 1
ATOM 736 C CA . ASP A 1 95 ? -0.513 -10.044 57.702 1.00 83.44 95 ASP A CA 1
ATOM 737 C C . ASP A 1 95 ? -1.484 -8.880 57.469 1.00 83.44 95 ASP A C 1
ATOM 739 O O . ASP A 1 95 ? -2.571 -8.861 58.051 1.00 83.44 95 ASP A O 1
ATOM 743 N N . SER A 1 96 ? -1.157 -7.961 56.553 1.00 82.50 96 SER A N 1
ATOM 744 C CA . SER A 1 96 ? -2.066 -6.890 56.119 1.00 82.50 96 SER A CA 1
ATOM 745 C C . SER A 1 96 ? -3.305 -7.432 55.410 1.00 82.50 96 SER A C 1
ATOM 747 O O . SER A 1 96 ? -4.417 -6.982 55.701 1.00 82.50 96 SER A O 1
ATOM 749 N N . VAL A 1 97 ? -3.146 -8.419 54.518 1.00 85.44 97 VAL A N 1
ATOM 750 C CA . VAL A 1 97 ? -4.281 -9.096 53.870 1.00 85.44 97 VAL A CA 1
ATOM 751 C C . VAL A 1 97 ? -5.146 -9.772 54.924 1.00 85.44 97 VAL A C 1
ATOM 753 O O . VAL A 1 97 ? -6.353 -9.565 54.936 1.00 85.44 97 VAL A O 1
ATOM 756 N N . ALA A 1 98 ? -4.560 -10.530 55.853 1.00 82.81 98 ALA A N 1
ATOM 757 C CA . ALA A 1 98 ? -5.309 -11.208 56.906 1.00 82.81 98 ALA A CA 1
ATOM 758 C C . ALA A 1 98 ? -6.017 -10.224 57.849 1.00 82.81 98 ALA A C 1
ATOM 760 O O . ALA A 1 98 ? -7.125 -10.505 58.308 1.00 82.81 98 ALA A O 1
ATOM 761 N N . HIS A 1 99 ? -5.402 -9.080 58.153 1.00 82.62 99 HIS A N 1
ATOM 762 C CA . HIS A 1 99 ? -6.016 -8.020 58.949 1.00 82.62 99 HIS A CA 1
ATOM 763 C C . HIS A 1 99 ? -7.214 -7.411 58.211 1.00 82.62 99 HIS A C 1
ATOM 765 O O . HIS A 1 99 ? -8.284 -7.282 58.794 1.00 82.62 99 HIS A O 1
ATOM 771 N N . LEU A 1 100 ? -7.084 -7.135 56.910 1.00 83.62 100 LEU A N 1
ATOM 772 C CA . LEU A 1 100 ? -8.177 -6.642 56.071 1.00 83.62 100 LEU A CA 1
ATOM 773 C C . LEU A 1 100 ? -9.311 -7.675 55.925 1.00 83.62 100 LEU A C 1
ATOM 775 O O . LEU A 1 100 ? -10.479 -7.336 56.101 1.00 83.62 100 LEU A O 1
ATOM 779 N N . VAL A 1 101 ? -8.970 -8.943 55.662 1.00 82.81 101 VAL A N 1
ATOM 780 C CA . VAL A 1 101 ? -9.906 -10.075 55.514 1.00 82.81 101 VAL A CA 1
ATOM 781 C C . VAL A 1 101 ? -10.826 -10.209 56.726 1.00 82.81 101 VAL A C 1
ATOM 783 O O . VAL A 1 101 ? -12.029 -10.396 56.559 1.00 82.81 101 VAL A O 1
ATOM 786 N N . ARG A 1 102 ? -10.299 -10.024 57.943 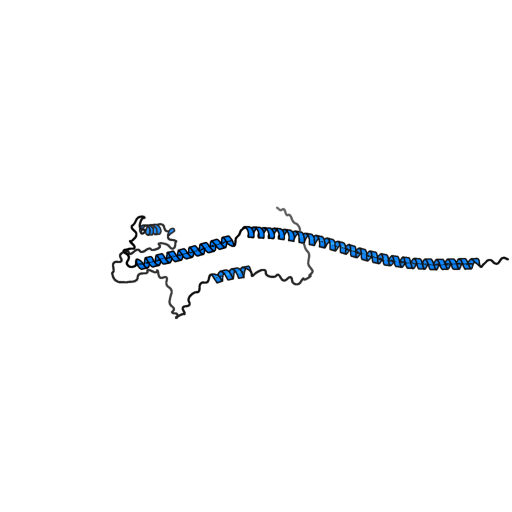1.00 81.31 102 ARG A N 1
ATOM 787 C CA . ARG A 1 102 ? -11.084 -10.074 59.191 1.00 81.31 102 ARG A CA 1
ATOM 788 C C . ARG A 1 102 ? -12.165 -8.993 59.297 1.00 81.31 102 ARG A C 1
ATOM 790 O O . ARG A 1 102 ? -13.084 -9.153 60.096 1.00 81.31 102 ARG A O 1
ATOM 797 N N . HIS A 1 103 ? -12.069 -7.918 58.516 1.00 79.44 103 HIS A N 1
ATOM 798 C CA . HIS A 1 103 ? -13.060 -6.841 58.488 1.00 79.44 103 HIS A CA 1
ATOM 799 C C . HIS A 1 103 ? -14.057 -6.950 57.333 1.00 79.44 103 HIS A C 1
ATOM 801 O O . HIS A 1 103 ? -15.069 -6.242 57.344 1.00 79.44 103 HIS A O 1
ATOM 807 N N . PHE A 1 104 ? -13.834 -7.843 56.364 1.00 81.81 104 PHE A N 1
ATOM 808 C CA . PHE A 1 104 ? -14.876 -8.156 55.396 1.00 81.81 104 PHE A CA 1
ATOM 809 C C . PHE A 1 104 ? -15.980 -8.965 56.074 1.00 81.81 104 PHE A C 1
ATOM 811 O O . PHE A 1 104 ? -15.736 -9.907 56.826 1.00 81.81 104 PHE A O 1
ATOM 818 N N . LYS A 1 105 ? -17.227 -8.597 55.788 1.00 78.31 105 LYS A N 1
ATOM 819 C CA . LYS A 1 105 ? -18.376 -9.394 56.211 1.00 78.31 105 LYS A CA 1
ATOM 820 C C . LYS A 1 105 ? -18.397 -10.717 55.431 1.00 78.31 105 LYS A C 1
ATOM 822 O O . LYS A 1 105 ? -18.217 -10.680 54.212 1.00 78.31 105 LYS A O 1
ATOM 827 N N . PRO A 1 106 ? -18.641 -11.864 56.091 1.00 81.56 106 PRO A N 1
ATOM 828 C CA . PRO A 1 106 ? -18.786 -13.136 55.396 1.00 81.56 106 PRO A CA 1
ATOM 829 C C . PRO A 1 106 ? -19.966 -13.112 54.416 1.00 81.56 106 PRO A C 1
ATOM 831 O O . PRO A 1 106 ? -20.933 -12.359 54.580 1.00 81.56 106 PRO A O 1
ATOM 834 N N . ALA A 1 107 ? -19.887 -13.959 53.388 1.00 77.12 107 ALA A N 1
ATOM 835 C CA . ALA A 1 107 ? -20.975 -14.138 52.434 1.00 77.12 107 ALA A CA 1
ATOM 836 C C . ALA A 1 107 ? -22.268 -14.537 53.170 1.00 77.12 107 ALA A C 1
ATOM 838 O O . ALA A 1 107 ? -22.249 -15.380 54.064 1.00 77.12 107 ALA A O 1
ATOM 839 N N . GLY A 1 108 ? -23.389 -13.904 52.813 1.00 79.12 108 GLY A N 1
ATOM 840 C CA . GLY A 1 108 ? -24.684 -14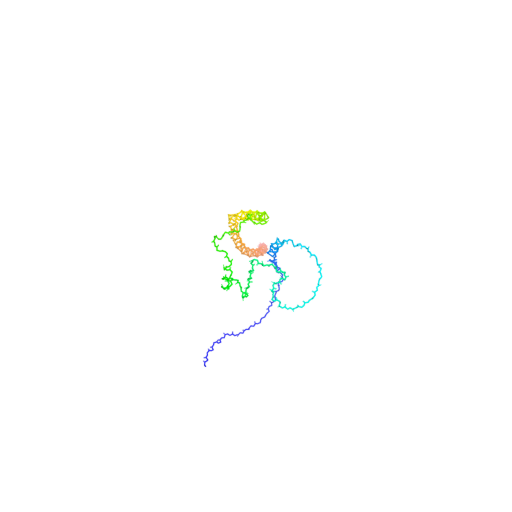.123 53.470 1.00 79.12 108 GLY A CA 1
ATOM 841 C C . GLY A 1 108 ? -24.988 -13.183 54.641 1.00 79.12 108 GLY A C 1
ATOM 842 O O . GLY A 1 108 ? -26.098 -13.227 55.170 1.00 79.12 108 GLY A O 1
ATOM 843 N N . CYS A 1 109 ? -24.072 -12.288 55.032 1.00 77.19 109 CYS A N 1
ATOM 844 C CA . CYS A 1 109 ? -24.437 -11.197 55.932 1.00 77.19 109 CYS A CA 1
ATOM 845 C C . CYS A 1 109 ? -25.541 -10.325 55.307 1.00 77.19 109 CYS A C 1
ATOM 847 O O . CYS A 1 109 ? -25.377 -9.887 54.164 1.00 77.19 109 CYS A O 1
ATOM 849 N N . PRO A 1 110 ? -26.616 -9.997 56.054 1.00 78.25 110 PRO A N 1
ATOM 850 C CA . PRO A 1 110 ? -27.618 -9.056 55.582 1.00 78.25 110 PRO A CA 1
ATOM 851 C C . PRO A 1 110 ? -26.944 -7.728 55.240 1.00 78.25 110 PRO A C 1
ATOM 853 O O . PRO A 1 110 ? -26.298 -7.097 56.089 1.00 78.25 110 PRO A O 1
ATOM 856 N N . LEU A 1 111 ? -27.069 -7.317 53.979 1.00 76.12 111 LEU A N 1
ATOM 857 C CA . LEU A 1 111 ? -26.695 -5.968 53.586 1.00 76.12 111 LEU A CA 1
ATOM 858 C C . LEU A 1 111 ? -27.616 -4.984 54.320 1.00 76.12 111 LEU A C 1
ATOM 860 O O . LEU A 1 111 ? -28.791 -5.300 54.540 1.00 76.12 111 LEU A O 1
ATOM 864 N N . PRO A 1 112 ? -27.106 -3.808 54.728 1.00 74.75 112 PRO A N 1
ATOM 865 C CA . PRO A 1 112 ? -27.949 -2.774 55.307 1.00 74.75 112 PRO A CA 1
ATOM 866 C C . PRO A 1 112 ? -29.139 -2.518 54.385 1.00 74.75 112 PRO A C 1
ATOM 868 O O . PRO A 1 112 ? -28.966 -2.295 53.186 1.00 74.75 112 PRO A O 1
ATOM 871 N N . SER A 1 113 ? -30.350 -2.591 54.936 1.00 81.44 113 SER A N 1
ATOM 872 C CA . SER A 1 113 ? -31.552 -2.326 54.153 1.00 81.44 113 SER A CA 1
ATOM 873 C C . SER A 1 113 ? -31.510 -0.891 53.646 1.00 81.44 113 SER A C 1
ATOM 875 O O . SER A 1 113 ? -31.446 0.046 54.445 1.00 81.44 113 SER A O 1
ATOM 877 N N . LEU A 1 114 ? -31.613 -0.720 52.327 1.00 81.06 114 LEU A N 1
ATOM 878 C CA . LEU A 1 114 ? -31.670 0.600 51.701 1.00 81.06 114 LEU A CA 1
ATOM 879 C C . LEU A 1 114 ? -32.821 1.443 52.279 1.00 81.06 114 LEU A C 1
ATOM 881 O O . LEU A 1 114 ? -32.685 2.648 52.456 1.00 81.06 114 LEU A O 1
ATOM 885 N N . ARG A 1 115 ? -33.939 0.792 52.641 1.00 80.50 115 ARG A N 1
ATOM 886 C CA . ARG A 1 115 ? -35.156 1.441 53.162 1.00 80.50 115 ARG A CA 1
ATOM 887 C C . ARG A 1 115 ? -34.950 2.175 54.486 1.00 80.50 115 ARG A C 1
ATOM 889 O O . ARG A 1 115 ? -35.719 3.078 54.783 1.00 80.50 115 ARG A O 1
ATOM 896 N N . ASN A 1 116 ? -33.931 1.798 55.257 1.00 82.06 116 ASN A N 1
ATOM 897 C CA . ASN A 1 116 ? -33.667 2.365 56.580 1.00 82.06 116 ASN A CA 1
ATOM 898 C C . ASN A 1 116 ? -32.552 3.425 56.550 1.00 82.06 116 ASN A C 1
ATOM 900 O O . ASN A 1 116 ? -32.087 3.854 57.603 1.00 82.06 116 ASN A O 1
ATOM 904 N N . MET A 1 117 ? -32.095 3.823 55.358 1.00 85.94 117 MET A N 1
ATOM 905 C CA . MET A 1 117 ? -31.043 4.819 55.178 1.00 85.94 117 MET A CA 1
ATOM 906 C C . MET A 1 117 ? -31.644 6.219 54.998 1.00 85.94 117 MET A C 1
ATOM 908 O O . MET A 1 117 ? -32.546 6.405 54.182 1.00 85.94 117 MET A O 1
ATOM 912 N N . THR A 1 118 ? -31.106 7.212 55.711 1.00 86.00 118 THR A N 1
ATOM 913 C CA . THR A 1 118 ? -31.562 8.618 55.704 1.00 86.00 118 THR A CA 1
ATOM 914 C C . THR A 1 118 ? -31.508 9.285 54.324 1.00 86.00 118 THR A C 1
ATOM 916 O O . THR A 1 118 ? -32.250 10.227 54.076 1.00 86.00 118 THR A O 1
ATOM 919 N N . GLU A 1 119 ? -30.681 8.770 53.409 1.00 86.19 119 GLU A N 1
ATOM 920 C CA . GLU A 1 119 ? -30.458 9.314 52.059 1.00 86.19 119 GLU A CA 1
ATOM 921 C C . GLU A 1 119 ? -30.793 8.298 50.949 1.00 86.19 119 GLU A C 1
ATOM 923 O O . GLU A 1 119 ? -30.257 8.358 49.841 1.00 86.19 119 GLU A O 1
ATOM 928 N N . CYS A 1 120 ? -31.681 7.337 51.235 1.00 90.25 120 CYS A N 1
ATOM 929 C CA . CYS A 1 120 ? -32.083 6.275 50.303 1.00 90.25 120 CYS A CA 1
ATOM 930 C C . CYS A 1 120 ? -32.450 6.809 48.907 1.00 90.25 120 CYS A C 1
ATOM 932 O O . CYS A 1 120 ? -31.981 6.290 47.895 1.00 90.25 120 CYS A O 1
ATOM 934 N N . GLU A 1 121 ? -33.224 7.893 48.843 1.00 90.69 121 GLU A N 1
ATOM 935 C CA . GLU A 1 121 ? -33.652 8.480 47.573 1.00 90.69 121 GLU A CA 1
ATOM 936 C C . GLU A 1 121 ? -32.481 9.063 46.762 1.00 90.69 121 GLU A C 1
ATOM 938 O O . GLU A 1 121 ? -32.416 8.876 45.545 1.00 90.69 121 GLU A O 1
ATOM 943 N N . ALA A 1 122 ? -31.528 9.730 47.422 1.00 93.00 122 ALA A N 1
ATOM 944 C CA . ALA A 1 122 ? -30.346 10.288 46.767 1.00 93.00 122 ALA A CA 1
ATOM 945 C C . ALA A 1 122 ? -29.451 9.178 46.203 1.00 93.00 122 ALA A C 1
ATOM 947 O O . ALA A 1 122 ? -29.008 9.254 45.055 1.00 93.00 122 ALA A O 1
ATOM 948 N N . TYR A 1 123 ? -29.261 8.103 46.971 1.00 91.12 123 TYR A N 1
ATOM 949 C CA . TYR A 1 123 ? -28.514 6.935 46.519 1.00 91.12 123 TYR A CA 1
ATOM 950 C C . TYR A 1 123 ? -29.169 6.266 45.305 1.00 91.12 123 TYR A C 1
ATOM 952 O O . TYR A 1 123 ? -28.483 5.958 44.332 1.00 91.12 123 TYR A O 1
ATOM 960 N N . VAL A 1 124 ? -30.493 6.076 45.319 1.00 93.94 124 VAL A N 1
ATOM 961 C CA . VAL A 1 124 ? -31.220 5.501 44.175 1.00 93.94 124 VAL A CA 1
ATOM 962 C C . VAL A 1 124 ? -31.067 6.383 42.934 1.00 93.94 124 VAL A C 1
ATOM 964 O O . VAL A 1 124 ? -30.767 5.863 41.861 1.00 93.94 124 VAL A O 1
ATOM 967 N N . LYS A 1 125 ? -31.202 7.711 43.065 1.00 95.94 125 LYS A N 1
ATOM 968 C CA . LYS A 1 125 ? -30.989 8.652 41.949 1.00 95.94 125 LYS A CA 1
ATOM 969 C C . LYS A 1 125 ? -29.582 8.525 41.365 1.00 95.94 125 LYS A C 1
ATOM 971 O O . LYS A 1 125 ? -29.438 8.435 40.148 1.00 95.94 125 LYS A O 1
ATOM 976 N N . MET A 1 126 ? -28.564 8.463 42.221 1.00 96.75 126 MET A N 1
ATOM 977 C CA . MET A 1 126 ? -27.172 8.273 41.814 1.00 96.75 126 MET A CA 1
ATOM 978 C C . MET A 1 126 ? -26.962 6.923 41.110 1.00 96.75 126 MET A C 1
ATOM 980 O O . MET A 1 126 ? -26.378 6.883 40.030 1.00 96.75 126 MET A O 1
ATOM 984 N N . ALA A 1 127 ? -27.466 5.823 41.674 1.00 94.94 127 ALA A N 1
ATOM 985 C CA . ALA A 1 127 ? -27.334 4.489 41.088 1.00 94.94 127 ALA A CA 1
ATOM 986 C C . ALA A 1 127 ? -27.998 4.401 39.705 1.00 94.94 127 ALA A C 1
ATOM 988 O O . ALA A 1 127 ? -27.410 3.862 38.770 1.00 94.94 127 ALA A O 1
ATOM 989 N N . VAL A 1 128 ? -29.187 4.991 39.550 1.00 97.38 128 VAL A N 1
ATOM 990 C CA . VAL A 1 128 ? -29.878 5.081 38.255 1.00 97.38 128 VAL A CA 1
ATOM 991 C C . VAL A 1 128 ? -29.084 5.933 37.265 1.00 97.38 128 VAL A C 1
ATOM 993 O O . VAL A 1 128 ? -28.955 5.548 36.106 1.00 97.38 128 VAL A O 1
ATOM 996 N N . ALA A 1 129 ? -28.528 7.067 37.699 1.00 98.31 129 ALA A N 1
ATOM 997 C CA . ALA A 1 129 ? -27.696 7.907 36.842 1.00 98.31 129 ALA A CA 1
ATOM 998 C C . ALA A 1 129 ? -26.434 7.167 36.366 1.00 98.31 129 ALA A C 1
ATOM 1000 O O . ALA A 1 129 ? -26.121 7.208 35.178 1.00 98.31 129 ALA A O 1
ATOM 1001 N N . HIS A 1 130 ? -25.756 6.431 37.251 1.00 97.44 130 HIS A N 1
ATOM 1002 C CA . HIS A 1 130 ? -24.611 5.600 36.873 1.00 97.44 130 HIS A CA 1
ATOM 1003 C C . HIS A 1 130 ? -24.993 4.471 35.917 1.00 97.44 130 HIS A C 1
ATOM 1005 O O . HIS A 1 130 ? -24.267 4.231 34.957 1.00 97.44 130 HIS A O 1
ATOM 1011 N N . ALA A 1 131 ? -26.128 3.804 36.142 1.00 97.94 131 ALA A N 1
ATOM 1012 C CA . ALA A 1 131 ? -26.612 2.763 35.241 1.00 97.94 131 ALA A CA 1
ATOM 1013 C C . ALA A 1 131 ? -26.864 3.318 33.830 1.00 97.94 131 ALA A C 1
ATOM 1015 O O . ALA A 1 131 ? -26.379 2.742 32.862 1.00 97.94 131 ALA A O 1
ATOM 1016 N N . LYS A 1 132 ? -27.521 4.480 33.718 1.00 98.44 132 LYS A N 1
ATOM 1017 C CA . LYS A 1 132 ? -27.750 5.161 32.433 1.00 98.44 132 LYS A CA 1
ATOM 1018 C C . LYS A 1 132 ? -26.457 5.611 31.755 1.00 98.44 132 LYS A C 1
ATOM 1020 O O . LYS A 1 132 ? -26.322 5.488 30.545 1.00 98.44 132 LYS A O 1
ATOM 1025 N N . ALA A 1 133 ? -25.496 6.125 32.521 1.00 98.00 133 ALA A N 1
ATOM 1026 C CA . ALA A 1 133 ? -24.189 6.491 31.977 1.00 98.00 133 ALA A CA 1
ATOM 1027 C C . ALA A 1 133 ? -23.448 5.261 31.424 1.00 98.00 133 ALA A C 1
ATOM 1029 O O . ALA A 1 133 ? -22.818 5.329 30.373 1.00 98.00 133 ALA A O 1
ATOM 1030 N N . MET A 1 134 ? -23.553 4.123 32.113 1.00 98.31 134 MET A N 1
ATOM 1031 C CA . MET A 1 134 ? -22.956 2.868 31.666 1.00 98.31 134 MET A CA 1
ATOM 1032 C C . MET A 1 134 ? -23.667 2.290 30.437 1.00 98.31 134 MET A C 1
ATOM 1034 O O . MET A 1 134 ? -23.003 1.783 29.540 1.00 98.31 134 MET A O 1
ATOM 1038 N N . GLU A 1 135 ? -24.992 2.412 30.361 1.00 97.94 135 GLU A N 1
ATOM 1039 C CA . GLU A 1 135 ? -25.783 2.071 29.175 1.00 97.94 135 GLU A CA 1
ATOM 1040 C C . GLU A 1 135 ? -25.328 2.879 27.951 1.00 97.94 135 GLU A C 1
ATOM 1042 O O . GLU A 1 135 ? -24.960 2.285 26.941 1.00 97.94 135 GLU A O 1
ATOM 1047 N N . ALA A 1 136 ? -25.213 4.206 28.074 1.00 98.44 136 ALA A N 1
ATOM 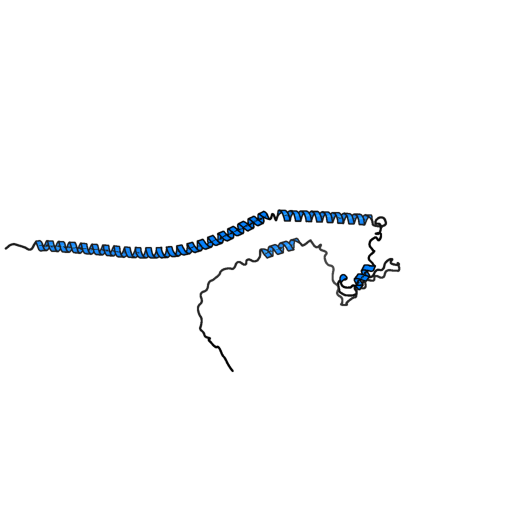1048 C CA . ALA A 1 136 ? -24.720 5.065 26.995 1.00 98.44 136 ALA A CA 1
ATOM 1049 C C . ALA A 1 136 ? -23.282 4.715 26.561 1.00 98.44 136 ALA A C 1
ATOM 1051 O O . ALA A 1 136 ? -22.970 4.701 25.370 1.00 98.44 136 ALA A O 1
ATOM 1052 N N . ASN A 1 137 ? -22.402 4.382 27.513 1.00 97.69 137 ASN A N 1
ATOM 1053 C CA . ASN A 1 137 ? -21.047 3.920 27.195 1.00 97.69 137 ASN A CA 1
ATOM 1054 C C . ASN A 1 137 ? -21.060 2.600 26.411 1.00 97.69 137 ASN A C 1
ATOM 1056 O O . ASN A 1 137 ? -20.273 2.436 25.478 1.00 97.69 137 ASN A O 1
ATOM 1060 N N . ASN A 1 138 ? -21.949 1.672 26.767 1.00 98.06 138 ASN A N 1
ATOM 1061 C CA . ASN A 1 138 ? -22.091 0.404 26.057 1.00 98.06 138 ASN A CA 1
ATOM 1062 C C . ASN A 1 138 ? -22.648 0.611 24.639 1.00 98.06 138 ASN A C 1
ATOM 1064 O O . ASN A 1 138 ? -22.168 -0.027 23.705 1.00 98.06 138 ASN A O 1
ATOM 1068 N N . GLU A 1 139 ? -23.606 1.522 24.449 1.00 98.19 139 GLU A N 1
ATOM 1069 C CA . GLU A 1 139 ? -24.123 1.890 23.122 1.00 98.19 139 GLU A CA 1
ATOM 1070 C C . GLU A 1 139 ? -23.041 2.515 22.229 1.00 98.19 139 GLU A C 1
ATOM 1072 O O . GLU A 1 139 ? -22.924 2.176 21.045 1.00 98.19 139 GLU A O 1
ATOM 1077 N N . PHE A 1 140 ? -22.207 3.393 22.793 1.00 97.19 140 PHE A N 1
ATOM 1078 C CA . PHE A 1 140 ? -21.057 3.953 22.087 1.00 97.19 140 PHE A CA 1
ATOM 1079 C C . PHE A 1 140 ? -20.053 2.862 21.694 1.00 97.19 140 PHE A C 1
ATOM 1081 O O . PHE A 1 140 ? -19.641 2.795 20.535 1.00 97.19 140 PHE A O 1
ATOM 1088 N N . ALA A 1 141 ? -19.703 1.974 22.630 1.00 97.69 141 ALA A N 1
ATOM 1089 C CA . ALA A 1 141 ? -18.801 0.857 22.367 1.00 97.69 141 ALA A CA 1
ATOM 1090 C C . ALA A 1 141 ? -19.335 -0.060 21.252 1.00 97.69 141 ALA A C 1
ATOM 1092 O O . ALA A 1 141 ? -18.590 -0.393 20.332 1.00 97.69 141 ALA A O 1
ATOM 1093 N N . ALA A 1 142 ? -20.630 -0.388 21.274 1.00 97.25 142 ALA A N 1
ATOM 1094 C CA . ALA A 1 142 ? -21.280 -1.185 20.234 1.00 97.25 142 ALA A CA 1
ATOM 1095 C C . ALA A 1 142 ? -21.264 -0.487 18.861 1.00 97.25 142 ALA A C 1
ATOM 1097 O O . ALA A 1 142 ? -21.058 -1.128 17.829 1.00 97.25 142 ALA A O 1
ATOM 1098 N N . THR A 1 143 ? -21.446 0.836 18.836 1.00 96.56 143 THR A N 1
ATOM 1099 C CA . THR A 1 143 ? -21.365 1.635 17.605 1.00 96.56 143 THR A CA 1
ATOM 1100 C C . THR A 1 143 ? -19.953 1.610 17.025 1.00 96.56 143 THR A C 1
ATOM 1102 O O . THR A 1 143 ? -19.779 1.372 15.829 1.00 96.56 143 THR A O 1
ATOM 1105 N N . LEU A 1 144 ? -18.935 1.799 17.868 1.00 95.31 144 LEU A N 1
ATOM 1106 C CA . LEU A 1 144 ? -17.535 1.734 17.456 1.00 95.31 144 LEU A CA 1
ATOM 1107 C C . LEU A 1 144 ? -17.164 0.338 16.935 1.00 95.31 144 LEU A C 1
ATOM 1109 O O . LEU A 1 144 ? -16.530 0.227 15.889 1.00 95.31 144 LEU A O 1
ATOM 1113 N N . GLU A 1 145 ? -17.601 -0.722 17.617 1.00 93.56 145 GLU A N 1
ATOM 1114 C CA . GLU A 1 145 ? -17.382 -2.104 17.184 1.00 93.56 145 GLU A CA 1
ATOM 1115 C C . GLU A 1 145 ? -18.004 -2.367 15.808 1.00 93.56 145 GLU A C 1
ATOM 1117 O O . GLU A 1 145 ? -17.340 -2.908 14.924 1.00 93.56 145 GLU A O 1
ATOM 1122 N N . LYS A 1 146 ? -19.237 -1.902 15.578 1.00 92.31 146 LYS A N 1
ATOM 1123 C CA . LYS A 1 146 ? -19.885 -1.986 14.265 1.00 92.31 146 LYS A CA 1
ATOM 1124 C C . LYS A 1 146 ? -19.087 -1.254 13.182 1.00 92.31 146 LYS A C 1
ATOM 1126 O O . LYS A 1 146 ? -18.847 -1.825 12.122 1.00 92.31 146 LYS A O 1
ATOM 1131 N N . HIS A 1 147 ? -18.649 -0.019 13.443 1.00 89.00 147 HIS A N 1
ATOM 1132 C CA . HIS A 1 147 ? -17.837 0.739 12.485 1.00 89.00 147 HIS A CA 1
ATOM 1133 C C . HIS A 1 147 ? -16.525 0.032 12.149 1.00 89.00 147 HIS A C 1
ATOM 1135 O O . HIS A 1 147 ? -16.118 0.030 10.990 1.00 89.00 147 HIS A O 1
ATOM 1141 N N . LEU A 1 148 ? -15.880 -0.596 13.133 1.00 85.94 148 LEU A N 1
ATOM 1142 C CA . LEU A 1 148 ? -14.667 -1.372 12.894 1.00 85.94 148 LEU A CA 1
ATOM 1143 C C . LEU A 1 148 ? -14.938 -2.593 12.008 1.00 85.94 148 LEU A C 1
ATOM 1145 O O . LEU A 1 148 ? -14.135 -2.872 11.125 1.00 85.94 148 LEU A O 1
ATOM 1149 N N . GLN A 1 149 ? -16.068 -3.279 12.179 1.00 82.00 149 GLN A N 1
ATOM 1150 C CA . GLN A 1 149 ? -16.444 -4.389 11.296 1.00 82.00 149 GLN A CA 1
ATOM 1151 C C . GLN A 1 149 ? -16.734 -3.923 9.859 1.00 82.00 149 GLN A C 1
ATOM 1153 O O . GLN A 1 149 ? -16.328 -4.587 8.907 1.00 82.00 149 GLN A O 1
ATOM 1158 N N . ASP A 1 150 ? -17.390 -2.771 9.690 1.00 76.31 150 ASP A N 1
ATOM 1159 C CA . ASP A 1 150 ? -17.737 -2.233 8.368 1.00 76.31 150 ASP A CA 1
ATOM 1160 C C . ASP A 1 150 ? -16.515 -1.665 7.613 1.00 76.31 150 ASP A C 1
ATOM 1162 O O . ASP A 1 150 ? -16.367 -1.907 6.417 1.00 76.31 150 ASP A O 1
ATOM 1166 N N . VAL A 1 151 ? -15.620 -0.929 8.291 1.00 71.50 151 VAL A N 1
ATOM 1167 C CA . VAL A 1 151 ? -14.400 -0.334 7.695 1.00 71.50 151 VAL A CA 1
ATOM 1168 C C . VAL A 1 151 ? -13.357 -1.400 7.347 1.00 71.50 151 VAL A C 1
ATOM 1170 O O . VAL A 1 151 ? -12.591 -1.237 6.399 1.00 71.50 151 VAL A O 1
ATOM 1173 N N . LEU A 1 152 ? -13.329 -2.510 8.087 1.00 62.25 152 LEU A N 1
ATOM 1174 C CA . LEU A 1 152 ? -12.461 -3.656 7.822 1.00 62.25 152 LEU A CA 1
ATOM 1175 C C . LEU A 1 152 ? -13.224 -4.791 7.136 1.00 62.25 152 LEU A C 1
ATOM 1177 O O . LEU A 1 152 ? -13.076 -5.960 7.501 1.00 62.25 152 LEU A O 1
ATOM 1181 N N . ARG A 1 153 ? -13.988 -4.466 6.088 1.00 69.38 153 ARG A N 1
ATOM 1182 C CA . ARG A 1 153 ? -14.431 -5.458 5.105 1.00 69.38 153 ARG A CA 1
ATOM 1183 C C . ARG A 1 153 ? -13.208 -6.164 4.521 1.00 69.38 153 ARG A C 1
ATOM 1185 O O . ARG A 1 153 ? -12.479 -5.658 3.671 1.00 69.38 153 ARG A O 1
ATOM 1192 N N . SER A 1 154 ? -12.898 -7.314 5.111 1.00 72.00 154 SER A N 1
ATOM 1193 C CA . SER A 1 154 ? -11.646 -8.044 4.889 1.00 72.00 154 SER A CA 1
ATOM 1194 C C . SER A 1 154 ? -11.434 -8.474 3.430 1.00 72.00 154 SER A C 1
ATOM 1196 O O . SER A 1 154 ? -10.295 -8.690 3.012 1.00 72.00 154 SER A O 1
ATOM 1198 N N . ASP A 1 155 ? -12.514 -8.549 2.653 1.00 84.00 155 ASP A N 1
ATOM 1199 C CA . ASP A 1 155 ? -12.545 -8.790 1.215 1.00 84.00 155 ASP A CA 1
ATOM 1200 C C . ASP A 1 155 ? -11.937 -7.631 0.414 1.00 84.00 155 ASP A C 1
ATOM 1202 O O . ASP A 1 155 ? -11.084 -7.873 -0.438 1.00 84.00 155 ASP A O 1
ATOM 1206 N N . GLU A 1 156 ? -12.255 -6.376 0.737 1.00 86.06 156 GLU A N 1
ATOM 1207 C CA . GLU A 1 156 ? -11.667 -5.211 0.060 1.00 86.06 156 GLU A CA 1
ATOM 1208 C C . GLU A 1 156 ? -10.156 -5.128 0.309 1.00 86.06 156 GLU A C 1
ATOM 1210 O O . GLU A 1 156 ? -9.368 -4.924 -0.618 1.00 86.06 156 GLU A O 1
ATOM 1215 N N . LEU A 1 157 ? -9.720 -5.374 1.550 1.00 86.56 157 LEU A N 1
ATOM 1216 C CA . LEU A 1 157 ? -8.297 -5.420 1.894 1.00 86.56 157 LEU A CA 1
ATOM 1217 C C . LEU A 1 157 ? -7.576 -6.561 1.158 1.00 86.56 157 LEU A C 1
ATOM 1219 O O . LEU A 1 157 ? -6.424 -6.407 0.739 1.00 86.56 157 LEU A O 1
ATOM 1223 N N . TYR A 1 158 ? -8.232 -7.713 1.004 1.00 90.00 158 TYR A N 1
ATOM 1224 C CA . TYR A 1 158 ? -7.697 -8.844 0.253 1.00 90.00 158 TYR A CA 1
ATOM 1225 C C . TYR A 1 158 ? -7.533 -8.505 -1.233 1.00 90.00 158 TYR A C 1
ATOM 1227 O O . TYR A 1 158 ? -6.455 -8.744 -1.787 1.00 90.00 158 TYR A O 1
ATOM 1235 N N . GLU A 1 159 ? -8.537 -7.884 -1.854 1.00 93.56 159 GLU A N 1
ATOM 1236 C CA . GLU A 1 159 ? -8.465 -7.440 -3.247 1.00 93.56 159 GLU A CA 1
ATOM 1237 C C . GLU A 1 159 ? -7.398 -6.354 -3.437 1.00 93.56 159 GLU A C 1
ATOM 1239 O O . GLU A 1 159 ? -6.559 -6.472 -4.330 1.00 93.56 159 GLU A O 1
ATOM 1244 N N . ILE A 1 160 ? -7.307 -5.362 -2.544 1.00 95.00 160 ILE A N 1
ATOM 1245 C CA . ILE A 1 160 ? -6.236 -4.350 -2.578 1.00 95.00 160 ILE A CA 1
ATOM 1246 C C . ILE A 1 160 ? -4.865 -5.024 -2.485 1.00 95.00 160 ILE A C 1
ATOM 1248 O O . ILE A 1 160 ? -3.962 -4.750 -3.279 1.00 95.00 160 ILE A O 1
ATOM 1252 N N . LYS A 1 161 ? -4.691 -5.959 -1.547 1.00 95.56 161 LYS A N 1
ATOM 1253 C CA . LYS A 1 161 ? -3.440 -6.707 -1.381 1.00 95.56 161 LYS A CA 1
ATOM 1254 C C . LYS A 1 161 ? -3.095 -7.527 -2.623 1.00 95.56 161 LYS A C 1
ATOM 1256 O O . LYS A 1 161 ? -1.911 -7.660 -2.947 1.00 95.56 161 LYS A O 1
ATOM 1261 N N . LYS A 1 162 ? -4.095 -8.079 -3.308 1.00 97.38 162 LYS A N 1
ATOM 1262 C CA . LYS A 1 162 ? -3.932 -8.807 -4.567 1.00 97.38 162 LYS A CA 1
ATOM 1263 C C . LYS A 1 162 ? -3.478 -7.870 -5.686 1.00 97.38 162 LYS A C 1
ATOM 1265 O O . LYS A 1 162 ? -2.423 -8.126 -6.266 1.00 97.38 162 LYS A O 1
ATOM 1270 N N . VAL A 1 163 ? -4.162 -6.745 -5.899 1.00 97.94 163 VAL A N 1
ATOM 1271 C CA . VAL A 1 163 ? -3.776 -5.741 -6.907 1.00 97.94 163 VAL A CA 1
ATOM 1272 C C . VAL A 1 163 ? -2.359 -5.218 -6.658 1.00 97.94 163 VAL A C 1
ATOM 1274 O O . VAL A 1 163 ? -1.550 -5.147 -7.580 1.00 97.94 163 VAL A O 1
ATOM 1277 N N . VAL A 1 164 ? -1.991 -4.940 -5.404 1.00 98.38 164 VAL A N 1
ATOM 1278 C CA . VAL A 1 164 ? -0.628 -4.506 -5.050 1.00 98.38 164 VAL A CA 1
ATOM 1279 C C . VAL A 1 164 ? 0.425 -5.552 -5.435 1.00 98.38 164 VAL A C 1
ATOM 1281 O O . VAL A 1 164 ? 1.523 -5.192 -5.869 1.00 98.38 164 VAL A O 1
ATOM 1284 N N . ARG A 1 165 ? 0.129 -6.851 -5.297 1.00 98.44 165 ARG A N 1
ATOM 1285 C CA . ARG A 1 165 ? 1.043 -7.926 -5.721 1.00 98.44 165 ARG A CA 1
ATOM 1286 C C . ARG A 1 165 ? 1.165 -7.994 -7.239 1.00 98.44 165 ARG A C 1
ATOM 1288 O O . ARG A 1 165 ? 2.285 -8.093 -7.735 1.00 98.44 165 ARG A O 1
ATOM 1295 N N . GLU A 1 166 ? 0.051 -7.911 -7.955 1.00 98.50 166 GLU A N 1
ATOM 1296 C CA . GLU A 1 166 ? 0.025 -7.923 -9.422 1.00 98.50 166 GLU A CA 1
ATOM 1297 C C . GLU A 1 166 ? 0.788 -6.728 -10.003 1.00 98.50 166 GLU A C 1
ATOM 1299 O O . GLU A 1 166 ? 1.679 -6.915 -10.832 1.00 98.50 166 GLU A O 1
ATOM 1304 N N . LEU A 1 167 ? 0.543 -5.517 -9.496 1.00 98.69 167 LEU A N 1
ATOM 1305 C CA . LEU A 1 167 ? 1.265 -4.309 -9.903 1.00 98.69 167 LEU A CA 1
ATOM 1306 C C . LEU A 1 167 ? 2.764 -4.410 -9.618 1.00 98.69 167 LEU A C 1
ATOM 1308 O O . LEU A 1 167 ? 3.583 -4.033 -10.454 1.00 98.69 167 LEU A O 1
ATOM 1312 N N . LYS A 1 168 ? 3.147 -4.967 -8.464 1.00 98.62 168 LYS A N 1
ATOM 1313 C CA . LYS A 1 168 ? 4.558 -5.178 -8.116 1.00 98.62 168 LYS A CA 1
ATOM 1314 C C . LYS A 1 168 ? 5.252 -6.134 -9.089 1.00 98.62 168 LYS A C 1
ATOM 1316 O O . LYS A 1 168 ? 6.400 -5.893 -9.464 1.00 98.62 168 LYS A O 1
ATOM 1321 N N . LEU A 1 169 ? 4.571 -7.201 -9.509 1.00 98.62 169 LEU A N 1
ATOM 1322 C CA . LEU A 1 169 ? 5.085 -8.122 -10.526 1.00 98.62 169 LEU A CA 1
ATOM 1323 C C . LEU A 1 169 ? 5.173 -7.439 -11.897 1.00 98.62 169 LEU A C 1
ATOM 1325 O O . LEU A 1 169 ? 6.220 -7.511 -12.542 1.00 98.62 169 LEU A O 1
ATOM 1329 N N . GLY A 1 170 ? 4.123 -6.721 -12.303 1.00 98.56 170 GLY A N 1
ATOM 1330 C CA . GLY A 1 170 ? 4.080 -5.973 -13.560 1.00 98.56 170 GLY A CA 1
ATOM 1331 C C . GLY A 1 170 ? 5.194 -4.931 -13.672 1.00 98.56 170 GLY A C 1
ATOM 1332 O O . GLY A 1 170 ? 5.855 -4.856 -14.706 1.00 98.56 170 GLY A O 1
ATOM 1333 N N . LEU A 1 171 ? 5.475 -4.197 -12.592 1.00 98.62 171 LEU A N 1
ATOM 1334 C CA . LEU A 1 171 ? 6.577 -3.235 -12.527 1.00 98.62 171 LEU A CA 1
ATOM 1335 C C . LEU A 1 171 ? 7.935 -3.907 -12.751 1.00 98.62 171 LEU A C 1
ATOM 1337 O O . LEU A 1 171 ? 8.741 -3.415 -13.538 1.00 98.62 171 LEU A O 1
ATOM 1341 N N . LYS A 1 172 ? 8.182 -5.054 -12.104 1.00 98.38 172 LYS A N 1
ATOM 1342 C CA . LYS A 1 172 ? 9.438 -5.797 -12.273 1.00 98.38 172 LYS A CA 1
ATOM 1343 C C . LYS A 1 172 ? 9.615 -6.266 -13.719 1.00 98.38 172 LYS A C 1
ATOM 1345 O O . LYS A 1 172 ? 10.676 -6.066 -14.302 1.00 98.38 172 LYS A O 1
ATOM 1350 N N . MET A 1 173 ? 8.554 -6.803 -14.323 1.00 98.38 173 MET A N 1
ATOM 1351 C CA . MET A 1 173 ? 8.565 -7.218 -15.729 1.00 98.38 173 MET A CA 1
ATOM 1352 C C . MET A 1 173 ? 8.779 -6.042 -16.690 1.00 98.38 173 MET A C 1
ATOM 1354 O O . MET A 1 173 ? 9.501 -6.181 -17.676 1.00 98.38 173 MET A O 1
ATOM 1358 N N . ALA A 1 174 ? 8.159 -4.890 -16.424 1.00 98.56 174 ALA A N 1
ATOM 1359 C CA . ALA A 1 174 ? 8.338 -3.687 -17.230 1.00 98.56 174 ALA A CA 1
ATOM 1360 C C . ALA A 1 174 ? 9.781 -3.177 -17.156 1.00 98.56 174 ALA A C 1
ATOM 1362 O O . ALA A 1 174 ? 10.372 -2.881 -18.192 1.00 98.56 174 ALA A O 1
ATOM 1363 N N . GLN A 1 175 ? 10.370 -3.165 -15.960 1.00 98.62 175 GLN A N 1
ATOM 1364 C CA . GLN A 1 175 ? 11.759 -2.766 -15.761 1.00 98.62 175 GLN A CA 1
ATOM 1365 C C . GLN A 1 175 ? 12.735 -3.715 -16.473 1.00 98.62 175 GLN A C 1
ATOM 1367 O O . GLN A 1 175 ? 13.680 -3.269 -17.119 1.00 98.62 175 GLN A O 1
ATOM 1372 N N . ASP A 1 176 ? 12.507 -5.028 -16.399 1.00 98.19 176 ASP A N 1
ATOM 1373 C CA . ASP A 1 176 ? 13.332 -6.013 -17.107 1.00 98.19 176 ASP A CA 1
ATOM 1374 C C . ASP A 1 176 ? 13.225 -5.837 -18.632 1.00 98.19 176 ASP A C 1
ATOM 1376 O O . ASP A 1 176 ? 14.235 -5.884 -19.341 1.00 98.19 176 ASP A O 1
ATOM 1380 N N . ARG A 1 177 ? 12.018 -5.553 -19.137 1.00 98.31 177 ARG A N 1
ATOM 1381 C CA . ARG A 1 177 ? 11.786 -5.244 -20.553 1.00 98.31 177 ARG A CA 1
ATOM 1382 C C . ARG A 1 177 ? 12.488 -3.957 -20.980 1.00 98.31 177 ARG A C 1
ATOM 1384 O O . ARG A 1 177 ? 13.091 -3.931 -22.046 1.00 98.31 177 ARG A O 1
ATOM 1391 N N . GLU A 1 178 ? 12.439 -2.909 -20.166 1.00 98.25 178 GLU A N 1
ATOM 1392 C CA . GLU A 1 178 ? 13.132 -1.649 -20.442 1.00 98.25 178 GLU A CA 1
ATOM 1393 C C . GLU A 1 178 ? 14.648 -1.859 -20.548 1.00 98.25 178 GLU A C 1
ATOM 1395 O O . GLU A 1 178 ? 15.264 -1.402 -21.510 1.00 98.25 178 GLU A O 1
ATOM 1400 N N . ARG A 1 179 ? 15.247 -2.640 -19.635 1.00 98.12 179 ARG A N 1
ATOM 1401 C CA . ARG A 1 179 ? 16.676 -2.990 -19.717 1.00 98.12 179 ARG A CA 1
ATOM 1402 C C . ARG A 1 179 ? 17.010 -3.765 -20.994 1.00 98.12 179 ARG A C 1
ATOM 1404 O O . ARG A 1 179 ? 18.035 -3.492 -21.617 1.00 98.12 179 ARG A O 1
ATOM 1411 N N . ALA A 1 180 ? 16.157 -4.704 -21.404 1.00 98.25 180 ALA A N 1
ATOM 1412 C CA . ALA A 1 180 ? 16.344 -5.441 -22.654 1.00 98.25 180 ALA A CA 1
ATOM 1413 C C . ALA A 1 180 ? 16.261 -4.516 -23.881 1.00 98.25 180 ALA A C 1
ATOM 1415 O O . ALA A 1 180 ? 17.113 -4.586 -24.768 1.00 98.25 180 ALA A O 1
ATOM 1416 N N . ASN A 1 181 ? 15.285 -3.608 -23.901 1.00 98.19 181 ASN A N 1
ATOM 1417 C CA . ASN A 1 181 ? 15.119 -2.629 -24.973 1.00 98.19 181 ASN A CA 1
ATOM 1418 C C . ASN A 1 181 ? 16.318 -1.673 -25.061 1.00 98.19 181 ASN A C 1
ATOM 1420 O O . ASN A 1 181 ? 16.802 -1.406 -26.158 1.00 98.19 181 ASN A O 1
ATOM 1424 N N . ALA A 1 182 ? 16.848 -1.208 -23.925 1.00 98.12 182 ALA A N 1
ATOM 1425 C CA . ALA A 1 182 ? 18.044 -0.367 -23.890 1.00 98.12 182 ALA A CA 1
ATOM 1426 C C . ALA A 1 182 ? 19.265 -1.074 -24.510 1.00 98.12 182 ALA A C 1
ATOM 1428 O O . ALA A 1 182 ? 20.007 -0.474 -25.289 1.00 98.12 182 ALA A O 1
ATOM 1429 N N . ALA A 1 183 ? 19.445 -2.370 -24.232 1.00 97.94 183 ALA A N 1
ATOM 1430 C CA . ALA A 1 183 ? 20.524 -3.163 -24.823 1.00 97.94 183 ALA A CA 1
ATOM 1431 C C . ALA A 1 183 ? 20.365 -3.335 -26.347 1.00 97.94 183 ALA A C 1
ATOM 1433 O O . ALA A 1 183 ? 21.343 -3.256 -27.100 1.00 97.94 183 ALA A O 1
ATOM 1434 N N . GLN A 1 184 ? 19.131 -3.538 -26.817 1.00 97.94 184 GLN A N 1
ATOM 1435 C CA . GLN A 1 184 ? 18.834 -3.592 -28.250 1.00 97.94 184 GLN A CA 1
ATOM 1436 C C . GLN A 1 184 ? 19.116 -2.254 -28.935 1.00 97.94 184 GLN A C 1
ATOM 1438 O O . GLN A 1 184 ? 19.735 -2.237 -29.998 1.00 97.94 184 GLN A O 1
ATOM 1443 N N . LEU A 1 185 ? 18.731 -1.139 -28.312 1.00 98.25 185 LEU A N 1
ATOM 1444 C CA . LEU A 1 185 ? 18.944 0.201 -28.852 1.00 98.25 185 LEU A CA 1
ATOM 1445 C C . LEU A 1 185 ? 20.437 0.527 -28.992 1.00 98.25 185 LEU A C 1
ATOM 1447 O O . LEU A 1 185 ? 20.858 0.980 -30.052 1.00 98.25 185 LEU A O 1
ATOM 1451 N N . ALA A 1 186 ? 21.255 0.181 -27.994 1.00 98.00 186 ALA A N 1
ATOM 1452 C CA . ALA A 1 186 ? 22.712 0.324 -28.077 1.00 98.00 186 ALA A CA 1
ATOM 1453 C C . ALA A 1 186 ? 23.323 -0.497 -29.233 1.00 98.00 186 ALA A C 1
ATOM 1455 O O . ALA A 1 186 ? 24.256 -0.064 -29.913 1.00 98.00 186 ALA A O 1
ATOM 1456 N N . THR A 1 187 ? 22.781 -1.690 -29.490 1.00 97.94 187 THR A N 1
ATOM 1457 C CA . THR A 1 187 ? 23.220 -2.532 -30.613 1.00 97.94 187 THR A CA 1
ATOM 1458 C C . THR A 1 187 ? 22.819 -1.922 -31.956 1.00 97.94 187 THR A C 1
ATOM 1460 O O . THR A 1 187 ? 23.633 -1.873 -32.882 1.00 97.94 187 THR A O 1
ATOM 1463 N N . ALA A 1 188 ? 21.584 -1.427 -32.059 1.00 98.06 188 ALA A N 1
ATOM 1464 C CA . ALA A 1 188 ? 21.073 -0.766 -33.254 1.00 98.06 188 ALA A CA 1
ATOM 1465 C C . ALA A 1 188 ? 21.870 0.506 -33.584 1.00 98.06 188 ALA A C 1
ATOM 1467 O O . ALA A 1 188 ? 22.213 0.722 -34.744 1.00 98.06 188 ALA A O 1
ATOM 1468 N N . GLU A 1 189 ? 22.245 1.295 -32.577 1.00 97.94 189 GLU A N 1
ATOM 1469 C CA . GLU A 1 189 ? 23.081 2.486 -32.747 1.00 97.94 189 GLU A CA 1
ATOM 1470 C C . GLU A 1 189 ? 24.458 2.136 -33.330 1.00 97.94 189 GLU A C 1
ATOM 1472 O O . GLU A 1 189 ? 24.906 2.743 -34.305 1.00 97.94 189 GLU A O 1
ATOM 1477 N N . LYS A 1 190 ? 25.114 1.092 -32.805 1.00 97.75 190 LYS A N 1
ATOM 1478 C CA . LYS A 1 190 ? 26.402 0.621 -33.335 1.00 97.75 190 LYS A CA 1
ATOM 1479 C C . LYS A 1 190 ? 26.297 0.198 -34.801 1.00 97.75 190 LYS A C 1
ATOM 1481 O O . LYS A 1 190 ? 27.181 0.528 -35.593 1.00 97.75 190 LYS A O 1
ATOM 1486 N N . LEU A 1 191 ? 25.238 -0.526 -35.160 1.00 98.00 191 LEU A N 1
ATOM 1487 C CA . LEU A 1 191 ? 24.987 -0.931 -36.544 1.00 98.00 191 LEU A CA 1
ATOM 1488 C C . LEU A 1 191 ? 24.705 0.279 -37.442 1.00 98.00 191 LEU A C 1
ATOM 1490 O O . LEU A 1 191 ? 25.249 0.347 -38.541 1.00 98.00 191 LEU A O 1
ATOM 1494 N N . GLY A 1 192 ? 23.934 1.257 -36.962 1.00 97.94 192 GLY A N 1
ATOM 1495 C CA . GLY A 1 192 ? 23.688 2.517 -37.665 1.00 97.94 192 GLY A CA 1
ATOM 1496 C C . GLY A 1 192 ? 24.984 3.273 -37.964 1.00 97.94 192 GLY A C 1
ATOM 1497 O O . GLY A 1 192 ? 25.226 3.663 -39.106 1.00 97.94 192 GLY A O 1
ATOM 1498 N N . ASN A 1 193 ? 25.876 3.380 -36.978 1.00 97.69 193 ASN A N 1
ATOM 1499 C CA . ASN A 1 193 ? 27.191 4.003 -37.148 1.00 97.69 193 ASN A CA 1
ATOM 1500 C C . ASN A 1 193 ? 28.061 3.252 -38.174 1.00 97.69 193 ASN A C 1
ATOM 1502 O O . ASN A 1 193 ? 28.732 3.874 -39.001 1.00 97.69 193 ASN A O 1
ATOM 1506 N N . GLN A 1 194 ? 28.031 1.915 -38.169 1.00 98.38 194 GLN A N 1
ATOM 1507 C CA . GLN A 1 194 ? 28.732 1.104 -39.171 1.00 98.38 194 GLN A CA 1
ATOM 1508 C C . GLN A 1 194 ? 28.154 1.283 -40.579 1.00 98.38 194 GLN A C 1
ATOM 1510 O O . GLN A 1 194 ? 28.918 1.388 -41.539 1.00 98.38 194 GLN A O 1
ATOM 1515 N N . ALA A 1 195 ? 26.828 1.348 -40.707 1.00 98.31 195 ALA A N 1
ATOM 1516 C CA . ALA A 1 195 ? 26.157 1.580 -41.979 1.00 98.31 195 ALA A CA 1
ATOM 1517 C C . ALA A 1 195 ? 26.522 2.955 -42.558 1.00 98.31 195 ALA A C 1
ATOM 1519 O O . ALA A 1 195 ? 26.908 3.034 -43.723 1.00 98.31 195 ALA A O 1
ATOM 1520 N N . ALA A 1 196 ? 26.508 4.011 -41.737 1.00 98.19 196 ALA A N 1
ATOM 1521 C CA . ALA A 1 196 ? 26.912 5.356 -42.149 1.00 98.19 196 ALA A CA 1
ATOM 1522 C C . ALA A 1 196 ? 28.376 5.407 -42.628 1.00 98.19 196 ALA A C 1
ATOM 1524 O O . ALA A 1 196 ? 28.682 6.015 -43.658 1.00 98.19 196 ALA A O 1
ATOM 1525 N N . LEU A 1 197 ? 29.287 4.718 -41.926 1.00 98.19 197 LEU A N 1
ATOM 1526 C CA . LEU A 1 197 ? 30.687 4.596 -42.340 1.00 98.19 197 LEU A CA 1
ATOM 1527 C C . LEU A 1 197 ? 30.826 3.859 -43.680 1.00 98.19 197 LEU A C 1
ATOM 1529 O O . LEU A 1 197 ? 31.581 4.294 -44.553 1.00 98.19 197 LEU A O 1
ATOM 1533 N N . LEU A 1 198 ? 30.117 2.740 -43.852 1.00 98.12 198 LEU A N 1
ATOM 1534 C CA . LEU A 1 198 ? 30.151 1.962 -45.089 1.00 98.12 198 LEU A CA 1
ATOM 1535 C C . LEU A 1 198 ? 29.613 2.777 -46.270 1.00 98.12 198 LEU A C 1
ATOM 1537 O O . LEU A 1 198 ? 30.217 2.781 -47.341 1.00 98.12 198 LEU A O 1
ATOM 1541 N N . GLU A 1 199 ? 28.524 3.511 -46.062 1.00 98.00 199 GLU A N 1
ATOM 1542 C CA . GLU A 1 199 ? 27.927 4.382 -47.069 1.00 98.00 199 GLU A CA 1
ATOM 1543 C C . GLU A 1 199 ? 28.891 5.505 -47.490 1.00 98.00 199 GLU A C 1
ATOM 1545 O O . GLU A 1 199 ? 29.065 5.765 -48.683 1.00 98.00 199 GLU A O 1
ATOM 1550 N N . ALA A 1 200 ? 29.593 6.129 -46.536 1.00 98.12 200 ALA A N 1
ATOM 1551 C CA . ALA A 1 200 ? 30.628 7.119 -46.832 1.00 98.12 200 ALA A CA 1
ATOM 1552 C C . ALA A 1 200 ? 31.773 6.529 -47.674 1.00 98.12 200 ALA A C 1
ATOM 1554 O O . ALA A 1 200 ? 32.197 7.145 -48.654 1.00 98.12 200 ALA A O 1
ATOM 1555 N N . ARG A 1 201 ? 32.235 5.313 -47.355 1.00 98.06 201 ARG A N 1
ATOM 1556 C CA . ARG A 1 201 ? 33.271 4.620 -48.144 1.00 98.06 201 ARG A CA 1
ATOM 1557 C C . ARG A 1 201 ? 32.796 4.286 -49.556 1.00 98.06 201 ARG A C 1
ATOM 1559 O O . ARG A 1 201 ? 33.546 4.489 -50.506 1.00 98.06 201 ARG A O 1
ATOM 1566 N N . LEU A 1 202 ? 31.559 3.815 -49.713 1.00 98.12 202 LEU A N 1
ATOM 1567 C CA . LEU A 1 202 ? 30.981 3.530 -51.029 1.00 98.12 202 LEU A CA 1
ATOM 1568 C C . LEU A 1 202 ? 30.868 4.791 -51.890 1.00 98.12 202 LEU A C 1
ATOM 1570 O O . LEU A 1 202 ? 31.164 4.730 -53.083 1.00 98.12 202 LEU A O 1
ATOM 1574 N N . ARG A 1 203 ? 30.509 5.941 -51.301 1.00 97.62 203 ARG A N 1
ATOM 1575 C CA . ARG A 1 203 ? 30.518 7.233 -52.007 1.00 97.62 203 ARG A CA 1
ATOM 1576 C C . ARG A 1 203 ? 31.905 7.565 -52.561 1.00 97.62 203 ARG A C 1
ATOM 1578 O O . ARG A 1 203 ? 32.011 7.913 -53.735 1.00 97.62 203 ARG A O 1
ATOM 1585 N N . VAL A 1 204 ? 32.956 7.411 -51.753 1.00 98.06 204 VAL A N 1
ATOM 1586 C CA . VAL A 1 204 ? 34.347 7.644 -52.185 1.00 98.06 204 VAL A CA 1
ATOM 1587 C C . VAL A 1 204 ? 34.721 6.725 -53.349 1.00 98.06 204 VAL A C 1
ATOM 1589 O O . VAL A 1 204 ? 35.089 7.217 -54.412 1.00 98.06 204 VAL A O 1
ATOM 1592 N N . VAL A 1 205 ? 34.521 5.412 -53.201 1.00 98.06 205 VAL A N 1
ATOM 1593 C CA . VAL A 1 205 ? 34.847 4.423 -54.246 1.00 98.06 205 VAL A CA 1
ATOM 1594 C C . VAL A 1 205 ? 34.051 4.668 -55.532 1.00 98.06 205 VAL A C 1
ATOM 1596 O O . VAL A 1 205 ? 34.574 4.531 -56.636 1.00 98.06 205 VAL A O 1
ATOM 1599 N N . SER A 1 206 ? 32.780 5.061 -55.421 1.00 98.00 206 SER A N 1
ATOM 1600 C CA . SER A 1 206 ? 31.959 5.397 -56.586 1.00 98.00 206 SER A CA 1
ATOM 1601 C C . SER A 1 206 ? 32.512 6.606 -57.342 1.00 98.00 206 SER A C 1
ATOM 1603 O O . SER A 1 206 ? 32.550 6.593 -58.575 1.00 98.00 206 SER A O 1
ATOM 1605 N N . ASN A 1 207 ? 32.961 7.634 -56.619 1.00 97.44 207 ASN A N 1
ATOM 1606 C CA . ASN A 1 207 ? 33.572 8.821 -57.213 1.00 97.44 207 ASN A CA 1
ATOM 1607 C C . ASN A 1 207 ? 34.921 8.493 -57.869 1.00 97.44 207 ASN A C 1
ATOM 1609 O O . ASN A 1 207 ? 35.169 8.926 -58.993 1.00 97.44 207 ASN A O 1
ATOM 1613 N N . GLU A 1 208 ? 35.755 7.677 -57.221 1.00 97.56 208 GLU A N 1
ATOM 1614 C CA . GLU A 1 208 ? 37.019 7.182 -57.785 1.00 97.56 208 GLU A CA 1
ATOM 1615 C C . GLU A 1 208 ? 36.786 6.387 -59.071 1.00 97.56 208 GLU A C 1
ATOM 1617 O O . GLU A 1 208 ? 37.414 6.665 -60.092 1.00 97.56 208 GLU A O 1
ATOM 1622 N N . ARG A 1 209 ? 35.826 5.452 -59.065 1.00 97.88 209 ARG A N 1
ATOM 1623 C CA . ARG A 1 209 ? 35.439 4.690 -60.258 1.00 97.88 209 ARG A CA 1
ATOM 1624 C C . ARG A 1 209 ? 34.986 5.615 -61.383 1.00 97.88 209 ARG A C 1
ATOM 1626 O O . ARG A 1 209 ? 35.375 5.407 -62.527 1.00 97.88 209 ARG A O 1
ATOM 1633 N N . LYS A 1 210 ? 34.164 6.623 -61.072 1.00 97.62 210 LYS A N 1
ATOM 1634 C CA . LYS A 1 210 ? 33.695 7.597 -62.065 1.00 97.62 210 LYS A CA 1
ATOM 1635 C C . LYS A 1 210 ? 34.870 8.363 -62.688 1.00 97.62 210 LYS A C 1
ATOM 1637 O O . LYS A 1 210 ? 34.947 8.434 -63.908 1.00 97.62 210 LYS A O 1
ATOM 1642 N N . SER A 1 211 ? 35.812 8.837 -61.871 1.00 97.19 211 SER A N 1
ATOM 1643 C CA . SER A 1 211 ? 37.038 9.504 -62.338 1.00 97.19 211 SER A CA 1
ATOM 1644 C C . SER A 1 211 ? 37.911 8.587 -63.207 1.00 97.19 211 SER A C 1
ATOM 1646 O O . SER A 1 211 ? 38.361 8.986 -64.279 1.00 97.19 211 SER A O 1
ATOM 1648 N N . ALA A 1 212 ? 38.103 7.327 -62.807 1.00 96.94 212 ALA A N 1
ATOM 1649 C CA . ALA A 1 212 ? 38.866 6.355 -63.591 1.00 96.94 212 ALA A CA 1
ATOM 1650 C C . ALA A 1 212 ? 38.220 6.071 -64.959 1.00 96.94 212 ALA A C 1
ATOM 1652 O O . ALA A 1 212 ? 38.923 5.990 -65.964 1.00 96.94 212 ALA A O 1
ATOM 1653 N N . LEU A 1 213 ? 36.888 5.965 -65.019 1.00 97.00 213 LEU A N 1
ATOM 1654 C CA . LEU A 1 213 ? 36.158 5.795 -66.280 1.00 97.00 213 LEU A CA 1
ATOM 1655 C C . LEU A 1 213 ? 36.319 7.009 -67.205 1.00 97.00 213 LEU A C 1
ATOM 1657 O O . LEU A 1 213 ? 36.524 6.833 -68.404 1.00 97.00 213 LEU A O 1
ATOM 1661 N N . GLU A 1 214 ? 36.283 8.228 -66.661 1.00 95.88 214 GLU A N 1
ATOM 1662 C CA . GLU A 1 214 ? 36.567 9.446 -67.431 1.00 95.88 214 GLU A CA 1
ATOM 1663 C C . GLU A 1 214 ? 37.999 9.427 -67.998 1.00 95.88 214 GLU A C 1
ATOM 1665 O O . GLU A 1 214 ? 38.195 9.720 -69.178 1.00 95.88 214 GLU A O 1
ATOM 1670 N N . GLN A 1 215 ? 38.996 8.998 -67.212 1.00 96.12 215 GLN A N 1
ATOM 1671 C CA . GLN A 1 215 ? 40.378 8.851 -67.691 1.00 96.12 215 GLN A CA 1
ATOM 1672 C C . GLN A 1 215 ? 40.515 7.813 -68.812 1.00 96.12 215 GLN A C 1
ATOM 1674 O O . GLN A 1 215 ? 41.209 8.070 -69.798 1.00 96.12 215 GLN A O 1
ATOM 1679 N N . VAL A 1 216 ? 39.852 6.658 -68.688 1.00 95.88 216 VAL A N 1
ATOM 1680 C CA . VAL A 1 216 ? 39.842 5.624 -69.736 1.00 95.88 216 VAL A CA 1
ATOM 1681 C C . VAL A 1 216 ? 39.235 6.176 -71.023 1.00 95.88 216 VAL A C 1
ATOM 1683 O O . VAL A 1 216 ? 39.846 6.041 -72.078 1.00 95.88 216 VAL A O 1
ATOM 1686 N N . SER A 1 217 ? 38.107 6.885 -70.935 1.00 95.62 217 SER A N 1
ATOM 1687 C CA . SER A 1 217 ? 37.451 7.477 -72.106 1.00 95.62 217 SER A CA 1
ATOM 1688 C C . SER A 1 217 ? 38.345 8.501 -72.827 1.00 95.62 217 SER A C 1
ATOM 1690 O O . SER A 1 217 ? 38.434 8.505 -74.057 1.00 95.62 217 SER A O 1
ATOM 1692 N N . VAL A 1 218 ? 39.095 9.323 -72.080 1.00 94.25 218 VAL A N 1
ATOM 1693 C CA . VAL A 1 218 ? 40.093 10.249 -72.652 1.00 94.25 218 VAL A CA 1
ATOM 1694 C C . VAL A 1 218 ? 41.219 9.497 -73.373 1.00 94.25 218 VAL A C 1
ATOM 1696 O O . VAL A 1 218 ? 41.649 9.910 -74.454 1.00 94.25 218 VAL A O 1
ATOM 1699 N N . LEU A 1 219 ? 41.716 8.404 -72.791 1.00 93.38 219 LEU A N 1
ATOM 1700 C CA . LEU A 1 219 ? 42.763 7.583 -73.402 1.00 93.38 219 LEU A CA 1
ATOM 1701 C C . LEU A 1 219 ? 42.271 6.884 -74.673 1.00 93.38 219 LEU A C 1
ATOM 1703 O O . LEU A 1 219 ? 42.984 6.906 -75.676 1.00 93.38 219 LEU A O 1
ATOM 1707 N N . GLU A 1 220 ? 41.062 6.326 -74.662 1.00 91.62 220 GLU A N 1
ATOM 1708 C CA . GLU A 1 220 ? 40.433 5.705 -75.834 1.00 91.62 220 GLU A CA 1
ATOM 1709 C C . GLU A 1 220 ? 40.329 6.696 -76.997 1.00 91.62 220 GLU A C 1
ATOM 1711 O O . GLU A 1 220 ? 40.815 6.410 -78.094 1.00 91.62 220 GLU A O 1
ATOM 1716 N N . ALA A 1 221 ? 39.823 7.908 -76.746 1.00 90.81 221 ALA A N 1
ATOM 1717 C CA . ALA A 1 221 ? 39.751 8.960 -77.761 1.00 90.81 221 ALA A CA 1
ATOM 1718 C C . ALA A 1 221 ? 41.137 9.321 -78.335 1.00 90.81 221 ALA A C 1
ATOM 1720 O O . ALA A 1 221 ? 41.283 9.598 -79.532 1.00 90.81 221 ALA A O 1
ATOM 1721 N N . LYS A 1 222 ? 42.181 9.293 -77.497 1.00 90.69 222 LYS A N 1
ATOM 1722 C CA . LYS A 1 222 ? 43.565 9.566 -77.907 1.00 90.69 222 LYS A CA 1
ATOM 1723 C C . LYS A 1 222 ? 44.151 8.443 -78.767 1.00 90.69 222 LYS A C 1
ATOM 1725 O O . LYS A 1 222 ? 44.821 8.741 -79.757 1.00 90.69 222 LYS A O 1
ATOM 1730 N N . VAL A 1 223 ? 43.873 7.181 -78.437 1.00 89.50 223 VAL A N 1
ATOM 1731 C CA . VAL A 1 223 ? 44.251 6.010 -79.252 1.00 89.50 223 VAL A CA 1
ATOM 1732 C C . VAL A 1 223 ? 43.544 6.047 -80.606 1.00 89.50 223 VAL A C 1
ATOM 1734 O O . VAL A 1 223 ? 44.183 5.859 -81.641 1.00 89.50 223 VAL A O 1
ATOM 1737 N N . GLU A 1 224 ? 42.252 6.366 -80.628 1.00 86.31 224 GLU A N 1
ATOM 1738 C CA . GLU A 1 224 ? 41.470 6.439 -81.863 1.00 86.31 224 GLU A CA 1
ATOM 1739 C C . GLU A 1 224 ? 41.950 7.573 -82.789 1.00 86.31 224 GLU A C 1
ATOM 1741 O O . GLU A 1 224 ? 42.060 7.396 -84.003 1.00 86.31 224 GLU A O 1
ATOM 1746 N N . CYS A 1 225 ? 42.321 8.730 -82.227 1.00 77.00 225 CYS A N 1
ATOM 1747 C CA . CYS A 1 225 ? 42.973 9.818 -82.964 1.00 77.00 225 CYS A CA 1
ATOM 1748 C C . CYS A 1 225 ? 44.355 9.409 -83.514 1.00 77.00 225 CYS A C 1
ATOM 1750 O O . CYS A 1 225 ? 44.679 9.700 -84.668 1.00 77.00 225 CYS A O 1
ATOM 1752 N N . GLY A 1 226 ? 45.151 8.678 -82.726 1.00 77.81 226 GLY A N 1
ATOM 1753 C CA . GLY A 1 226 ? 46.443 8.133 -83.152 1.00 77.81 226 GLY A CA 1
ATOM 1754 C C . GLY A 1 226 ? 46.329 7.157 -84.329 1.00 77.81 226 GLY A C 1
ATOM 1755 O O . GLY A 1 226 ? 47.090 7.274 -85.290 1.00 77.81 226 GLY A O 1
ATOM 1756 N N . ASN A 1 227 ? 45.338 6.260 -84.299 1.00 71.62 227 ASN A N 1
ATOM 1757 C CA . ASN A 1 227 ? 45.055 5.318 -85.388 1.00 71.62 227 ASN A CA 1
ATOM 1758 C C . ASN A 1 227 ? 44.544 6.008 -86.664 1.00 71.62 227 ASN A C 1
ATOM 1760 O O . ASN A 1 227 ? 44.891 5.592 -87.768 1.00 71.62 227 ASN A O 1
ATOM 1764 N N . ARG A 1 228 ? 43.761 7.090 -86.544 1.00 63.25 228 ARG A N 1
ATOM 1765 C CA . ARG A 1 228 ? 43.344 7.897 -87.706 1.00 63.25 228 ARG A CA 1
ATOM 1766 C C . ARG A 1 228 ? 44.528 8.612 -88.374 1.00 63.25 228 ARG A C 1
ATOM 1768 O O . ARG A 1 228 ? 44.601 8.643 -89.599 1.00 63.25 228 ARG A O 1
ATOM 1775 N N . ASN A 1 229 ? 45.486 9.126 -87.599 1.00 59.50 229 ASN A N 1
ATOM 1776 C CA . ASN A 1 229 ? 46.672 9.808 -88.137 1.00 59.50 229 ASN A CA 1
ATOM 1777 C C . ASN A 1 229 ? 47.696 8.866 -88.799 1.00 59.50 229 ASN A C 1
ATOM 1779 O O . ASN A 1 229 ? 48.431 9.302 -89.689 1.00 59.50 229 ASN A O 1
ATOM 1783 N N . SER A 1 230 ? 47.764 7.592 -88.402 1.00 58.34 230 SER A N 1
ATOM 1784 C CA . SER A 1 230 ? 48.643 6.597 -89.035 1.00 58.34 230 SER A CA 1
ATOM 1785 C C . SER A 1 230 ? 48.067 6.018 -90.335 1.00 58.34 230 SER A C 1
ATOM 1787 O O . SER A 1 230 ? 48.839 5.616 -91.203 1.00 58.34 230 SER A O 1
ATOM 1789 N N . HIS A 1 231 ? 46.743 6.055 -90.533 1.00 52.16 231 HIS A N 1
ATOM 1790 C CA . HIS A 1 231 ? 46.090 5.586 -91.765 1.00 52.16 231 HIS A CA 1
ATOM 1791 C C . HIS A 1 231 ? 46.259 6.538 -92.971 1.00 52.16 231 HIS A C 1
ATOM 1793 O O . HIS A 1 231 ? 46.013 6.142 -94.106 1.00 52.16 231 HIS A O 1
ATOM 1799 N N . CYS A 1 232 ? 46.741 7.770 -92.758 1.00 49.69 232 CYS A N 1
ATOM 1800 C CA . CYS A 1 232 ? 47.004 8.754 -93.822 1.00 49.69 232 CYS A CA 1
ATOM 1801 C C . CYS A 1 232 ? 48.475 8.808 -94.294 1.00 49.69 232 CYS A C 1
ATOM 1803 O O . CYS A 1 232 ? 48.832 9.690 -95.075 1.00 49.69 232 CYS A O 1
ATOM 1805 N N . ARG A 1 233 ? 49.355 7.897 -93.847 1.00 49.44 233 ARG A N 1
ATOM 1806 C CA . ARG A 1 233 ? 50.768 7.835 -94.281 1.00 49.44 233 ARG A CA 1
ATOM 1807 C C . ARG A 1 233 ? 51.082 6.580 -95.100 1.00 49.44 233 ARG A C 1
ATOM 1809 O O . ARG A 1 233 ? 51.938 5.797 -94.719 1.00 49.44 233 ARG A O 1
ATOM 1816 N N . PHE A 1 234 ? 50.451 6.432 -96.260 1.00 53.25 234 PHE A N 1
ATOM 1817 C CA . PHE A 1 234 ? 51.027 5.652 -97.362 1.00 53.25 234 PHE A CA 1
ATOM 1818 C C . PHE A 1 234 ? 50.720 6.335 -98.700 1.00 53.25 234 PHE A C 1
ATOM 1820 O O . PHE A 1 234 ? 49.681 6.065 -99.300 1.00 53.25 234 PHE A O 1
ATOM 1827 N N . PRO A 1 235 ? 51.594 7.225 -99.204 1.00 47.09 235 PRO A N 1
ATOM 1828 C CA . PRO A 1 235 ? 51.627 7.501 -100.626 1.00 47.09 235 PRO A CA 1
ATOM 1829 C C . PRO A 1 235 ? 52.376 6.357 -101.319 1.00 47.09 235 PRO A C 1
ATOM 1831 O O . PRO A 1 235 ? 53.553 6.117 -101.053 1.00 47.09 235 PRO A O 1
ATOM 1834 N N . PHE A 1 236 ? 51.668 5.657 -102.204 1.00 49.75 236 PHE A N 1
ATOM 1835 C CA . PHE A 1 236 ? 52.263 4.817 -103.240 1.00 49.75 236 PHE A CA 1
ATOM 1836 C C . PHE A 1 236 ? 53.290 5.634 -104.040 1.00 49.75 236 PHE A C 1
ATOM 1838 O O . PHE A 1 236 ? 52.942 6.680 -104.595 1.00 49.75 236 PHE A O 1
ATOM 1845 N N . LYS A 1 237 ? 54.522 5.135 -104.128 1.00 47.34 237 LYS A N 1
ATOM 1846 C CA . LYS A 1 237 ? 55.453 5.368 -105.235 1.00 47.34 237 LYS A CA 1
ATOM 1847 C C . LYS A 1 237 ? 56.318 4.135 -105.420 1.00 47.34 237 LYS A C 1
ATOM 1849 O O . LYS A 1 237 ? 56.803 3.621 -104.390 1.00 47.34 237 LYS A O 1
#

Solvent-accessible surface area (backbone atoms only — not comparable to full-atom values): 15527 Å² total; per-residue (Å²): 137,88,83,88,84,86,87,85,88,82,89,85,82,87,87,80,93,83,88,79,86,82,80,83,76,77,76,93,74,56,72,69,56,54,56,56,49,54,64,58,59,75,70,63,77,87,77,83,86,79,84,87,83,82,88,85,90,85,83,93,74,94,71,81,84,74,89,74,84,93,72,80,96,64,91,68,93,75,85,81,82,88,74,81,94,56,102,62,64,63,89,79,34,68,65,58,42,53,58,52,55,73,70,54,78,62,92,86,61,82,70,83,61,59,88,79,42,98,55,38,68,61,52,51,53,51,52,52,50,51,51,50,54,50,49,54,51,51,53,51,51,52,51,52,52,50,50,53,54,64,78,55,45,62,64,61,56,49,50,52,54,47,52,54,50,52,51,54,50,50,51,53,54,50,53,54,48,50,54,53,49,53,55,50,48,58,52,51,50,54,51,51,55,51,50,54,52,50,51,54,51,49,53,51,53,52,51,52,51,52,52,51,51,53,53,49,52,54,50,51,55,50,52,54,52,51,55,56,64,58,73,74,73,74,82,91,127